Protein AF-A0A7S0V6P6-F1 (afdb_monomer_lite)

Radius of gyration: 23.39 Å; chains: 1; bounding box: 57×64×56 Å

Organism: NCBI:txid51329

pLDDT: mean 79.0, std 19.68, range [28.08, 98.25]

Foldseek 3Di:
DPPVVLLLVLLVLLLVLVVLLPPDADPVHRCPSLVVSLVSLVVSLVVLVVVLVVVCVVCVVPPDDPPLPVSLLSSLLSLLSSLLSCCVDPNVVSSLCSLPVCSLVSLVVSLVVLVVVVPDDDDDDDPPPDPPPLVSVLSNQLSLLSNLSSLLSVLVSCVVVVVLVSSLVSLVVNLVSVVVVVVVVVVPDDDDPQDDPPPDDDDDDDDDDDDDDDDDDDDDPDDPVVVSSVSSCVSQVACRGSLNSNLSSLQSQLVSCVSVVVNVSNLVSLSVSLSSLVVLQVPQPDPPPDRHRPDDLVVSLVSLQVSLVVCVVVVNNVSSVVSNVVSVVSVVVVVVVVVPPD

Sequence (342 aa):
MCMNDIYLSSIIALKKASDIAEDVVDESAPYDNLYAAADFLKKHVKELEKHTETASSVLSSLESYPKLDFRHFLVCLSKLRIGSILLETDLVVEGERSVTDGAVQDLQSIYDSHNAFLSPKSSDVSESQTIVPSLSHALHTSALAALLRSYNALASLECQRSLYDKALNWLVRADSLYSSQSVSDSSSHSSLPLVVVACSSSPSDASSQEISEPTTPASTTTEPTSSINEALKAAYNGEDSVEVQRTATLFYLAQVHGLLGDRDASAAYCAASLNRQLRNSVFGGGDGSAGGATFRLDDWIQNCLQLAGFFNGRGNYAAGQQCISAAAAVAALGQRKGKGVG

Structure (mmCIF, N/CA/C/O backbone):
data_AF-A0A7S0V6P6-F1
#
_entry.id   AF-A0A7S0V6P6-F1
#
loop_
_atom_site.group_PDB
_atom_site.id
_atom_site.type_symbol
_atom_site.label_atom_id
_atom_site.label_alt_id
_atom_site.label_comp_id
_atom_site.label_asym_id
_atom_site.label_entity_id
_atom_site.label_seq_id
_atom_site.pdbx_PDB_ins_code
_atom_site.Cartn_x
_atom_site.Cartn_y
_atom_site.Cartn_z
_atom_site.occupancy
_atom_site.B_iso_or_equiv
_atom_site.auth_seq_id
_atom_site.auth_comp_id
_atom_site.auth_asym_id
_atom_site.auth_atom_id
_atom_site.pdbx_PDB_model_num
ATOM 1 N N . MET A 1 1 ? -19.045 9.004 27.053 1.00 61.25 1 MET A N 1
ATOM 2 C CA . MET A 1 1 ? -18.426 9.538 25.825 1.00 61.25 1 MET A CA 1
ATOM 3 C C . MET A 1 1 ? -19.475 9.596 24.744 1.00 61.25 1 MET A C 1
ATOM 5 O O . MET A 1 1 ? -20.183 8.607 24.552 1.00 61.25 1 MET A O 1
ATOM 9 N N . CYS A 1 2 ? -19.603 10.745 24.088 1.00 79.88 2 CYS A N 1
ATOM 10 C CA . CYS A 1 2 ? -20.393 10.822 22.870 1.00 79.88 2 CYS A CA 1
ATOM 11 C C . CYS A 1 2 ? -19.656 10.085 21.734 1.00 79.88 2 CYS A C 1
ATOM 13 O O . CYS A 1 2 ? -18.471 9.768 21.847 1.00 79.88 2 CYS A O 1
ATOM 15 N N . MET A 1 3 ? -20.361 9.764 20.648 1.00 74.19 3 MET A N 1
ATOM 16 C CA . MET A 1 3 ? -19.787 9.033 19.508 1.00 74.19 3 MET A CA 1
ATOM 17 C C . MET A 1 3 ? -18.585 9.768 18.891 1.00 74.19 3 MET A C 1
ATOM 19 O O . MET A 1 3 ? -17.602 9.131 18.521 1.00 74.19 3 MET A O 1
ATOM 23 N N . ASN A 1 4 ? -18.638 11.103 18.876 1.00 76.75 4 ASN A N 1
ATOM 24 C CA . ASN A 1 4 ? -17.565 11.957 18.370 1.00 76.75 4 ASN A CA 1
ATOM 25 C C . ASN A 1 4 ? -16.295 11.879 19.234 1.00 76.75 4 ASN A C 1
ATOM 27 O O . ASN A 1 4 ? -15.197 11.903 18.685 1.00 76.75 4 ASN A O 1
ATOM 31 N N . ASP A 1 5 ? -16.419 11.712 20.556 1.00 82.81 5 ASP A N 1
ATOM 32 C CA . ASP A 1 5 ? -15.252 11.587 21.443 1.00 82.81 5 ASP A CA 1
ATOM 33 C C . ASP A 1 5 ? -14.492 10.284 21.170 1.00 82.81 5 ASP A C 1
ATOM 35 O O . ASP A 1 5 ? -13.266 10.279 21.082 1.00 82.81 5 ASP A O 1
ATOM 39 N N . ILE A 1 6 ? -15.222 9.168 21.020 1.00 82.75 6 ILE A N 1
ATOM 40 C CA . ILE A 1 6 ? -14.635 7.848 20.719 1.00 82.75 6 ILE A CA 1
ATOM 41 C C . ILE A 1 6 ? -13.901 7.906 19.381 1.00 82.75 6 ILE A C 1
ATOM 43 O O . ILE A 1 6 ? -12.818 7.337 19.221 1.00 82.75 6 ILE A O 1
ATOM 47 N N . TYR A 1 7 ? -14.489 8.622 18.426 1.00 78.75 7 TYR A N 1
ATOM 48 C CA . TYR A 1 7 ? -13.907 8.790 17.115 1.00 78.75 7 TYR A CA 1
ATOM 49 C C . TYR A 1 7 ? -12.592 9.553 17.145 1.00 78.75 7 TYR A C 1
ATOM 51 O O . TYR A 1 7 ? -11.563 9.043 16.704 1.00 78.75 7 TYR A O 1
ATOM 59 N N . LEU A 1 8 ? -12.630 10.763 17.702 1.00 81.94 8 LEU A N 1
ATOM 60 C CA . LEU A 1 8 ? -11.463 11.619 17.789 1.00 81.94 8 LEU A CA 1
ATOM 61 C C . LEU A 1 8 ? -10.353 10.926 18.586 1.00 81.94 8 LEU A C 1
ATOM 63 O O . LEU A 1 8 ? -9.204 10.921 18.155 1.00 81.94 8 LEU A O 1
ATOM 67 N N . SER A 1 9 ? -10.708 10.242 19.679 1.00 86.69 9 SER A N 1
ATOM 68 C CA . SER A 1 9 ? -9.772 9.423 20.453 1.00 86.69 9 SER A CA 1
ATOM 69 C C . SER A 1 9 ? -9.121 8.320 19.616 1.00 86.69 9 SER A C 1
ATOM 71 O O . SER A 1 9 ? -7.938 8.051 19.793 1.00 86.69 9 SER A O 1
ATOM 73 N N . SER A 1 10 ? -9.863 7.687 18.704 1.00 85.12 10 SER A N 1
ATOM 74 C CA . SER A 1 10 ? -9.330 6.616 17.852 1.00 85.12 10 SER A CA 1
ATOM 75 C C . SER A 1 10 ? -8.409 7.139 16.762 1.00 85.12 10 SER A C 1
ATOM 77 O O . SER A 1 10 ? -7.358 6.552 16.527 1.00 85.12 10 SER A O 1
ATOM 79 N N . ILE A 1 11 ? -8.751 8.270 16.145 1.00 82.00 11 ILE A N 1
ATOM 80 C CA . ILE A 1 11 ? -7.867 8.942 15.187 1.00 82.00 11 ILE A CA 1
ATOM 81 C C . ILE A 1 11 ? -6.564 9.357 15.867 1.00 82.00 11 ILE A C 1
ATOM 83 O O . ILE A 1 11 ? -5.483 9.093 15.345 1.00 82.00 11 ILE A O 1
ATOM 87 N N . ILE A 1 12 ? -6.660 9.976 17.046 1.00 87.00 12 ILE A N 1
ATOM 88 C CA . ILE A 1 12 ? -5.488 10.383 17.825 1.00 87.00 12 ILE A CA 1
ATOM 89 C C . ILE A 1 12 ? -4.644 9.160 18.191 1.00 87.00 12 ILE A C 1
ATOM 91 O O . ILE A 1 12 ? -3.423 9.226 18.097 1.00 87.00 12 ILE A O 1
ATOM 95 N N . ALA A 1 13 ? -5.270 8.040 18.566 1.00 87.56 13 ALA A N 1
ATOM 96 C CA . ALA A 1 13 ? -4.553 6.807 18.869 1.00 87.56 13 ALA A CA 1
ATOM 97 C C . ALA A 1 13 ? -3.827 6.238 17.638 1.00 87.56 13 ALA A C 1
ATOM 99 O O . ALA A 1 13 ? -2.652 5.895 17.734 1.00 87.56 13 ALA A O 1
ATOM 100 N N . LEU A 1 14 ? -4.486 6.183 16.477 1.00 85.31 14 LEU A N 1
ATOM 101 C CA . LEU A 1 14 ? -3.870 5.718 15.230 1.00 85.31 14 LEU A CA 1
ATOM 102 C C . LEU A 1 14 ? -2.689 6.599 14.817 1.00 85.31 14 LEU A C 1
ATOM 104 O O . LEU A 1 14 ? -1.618 6.075 14.515 1.00 85.31 14 LEU A O 1
ATOM 108 N N . LYS A 1 15 ? -2.863 7.924 14.869 1.00 87.31 15 LYS A N 1
ATOM 109 C CA . LYS A 1 15 ? -1.793 8.878 14.571 1.00 87.31 15 LYS A CA 1
ATOM 110 C C . LYS A 1 15 ? -0.623 8.716 15.536 1.00 87.31 15 LYS A C 1
ATOM 112 O O . LYS A 1 15 ? 0.498 8.518 15.095 1.00 87.31 15 LYS A O 1
ATOM 117 N N . LYS A 1 16 ? -0.898 8.692 16.842 1.00 89.94 16 LYS A N 1
ATOM 118 C CA . LYS A 1 16 ? 0.126 8.498 17.872 1.00 89.94 16 LYS A CA 1
ATOM 119 C C . LYS A 1 16 ? 0.885 7.183 17.692 1.00 89.94 16 LYS A C 1
ATOM 121 O O . LYS A 1 16 ? 2.080 7.143 17.940 1.00 89.94 16 LYS A O 1
ATOM 126 N N . ALA A 1 17 ? 0.212 6.109 17.286 1.00 87.75 17 ALA A N 1
ATOM 127 C CA . ALA A 1 17 ? 0.882 4.847 16.997 1.00 87.75 17 ALA A CA 1
ATOM 128 C C . ALA A 1 17 ? 1.808 4.947 15.775 1.00 87.75 17 ALA A C 1
ATOM 130 O O . ALA A 1 17 ? 2.877 4.349 15.805 1.00 87.75 17 ALA A O 1
ATOM 131 N N . SER A 1 18 ? 1.426 5.709 14.741 1.00 86.56 18 SER A N 1
ATOM 132 C CA . SER A 1 18 ? 2.319 6.029 13.615 1.00 86.56 18 SER A CA 1
ATOM 133 C C . SER A 1 18 ? 3.525 6.832 14.085 1.00 86.56 18 SER A C 1
ATOM 135 O O . SER A 1 18 ? 4.649 6.423 13.836 1.00 86.56 18 SER A O 1
ATOM 137 N N . ASP A 1 19 ? 3.290 7.894 14.862 1.00 88.44 19 ASP A N 1
ATOM 138 C CA . ASP A 1 19 ? 4.355 8.747 15.393 1.00 88.44 19 ASP A CA 1
ATOM 139 C C . ASP A 1 19 ? 5.349 7.935 16.251 1.00 88.44 19 ASP A C 1
ATOM 141 O O . ASP A 1 19 ? 6.550 8.161 16.184 1.00 88.44 19 ASP A O 1
ATOM 145 N N . ILE A 1 20 ? 4.863 6.964 17.041 1.00 90.31 20 ILE A N 1
ATOM 146 C CA . ILE A 1 20 ? 5.721 6.041 17.803 1.00 90.31 20 ILE A CA 1
ATOM 147 C C . ILE A 1 20 ? 6.500 5.119 16.856 1.00 90.31 20 ILE A C 1
ATOM 149 O O . ILE A 1 20 ? 7.689 4.923 17.064 1.00 90.31 20 ILE A O 1
ATOM 153 N N . ALA A 1 21 ? 5.852 4.543 15.841 1.00 87.06 21 ALA A N 1
ATOM 154 C CA . ALA A 1 21 ? 6.485 3.611 14.905 1.00 87.06 21 ALA A CA 1
ATOM 155 C C . ALA A 1 21 ? 7.564 4.271 14.023 1.00 87.06 21 ALA A C 1
ATOM 157 O O . ALA A 1 21 ? 8.512 3.603 13.620 1.00 87.06 21 ALA A O 1
ATOM 158 N N . GLU A 1 22 ? 7.425 5.565 13.739 1.00 87.25 22 GLU A N 1
ATOM 159 C CA . GLU A 1 22 ? 8.347 6.357 12.912 1.00 87.25 22 GLU A CA 1
ATOM 160 C C . GLU A 1 22 ? 9.479 7.020 13.719 1.00 87.25 22 GLU A C 1
ATOM 162 O O . GLU A 1 22 ? 10.374 7.628 13.127 1.00 87.25 22 GLU A O 1
ATOM 167 N N . ASP A 1 23 ? 9.457 6.923 15.054 1.00 91.19 23 ASP A N 1
ATOM 168 C CA . ASP A 1 23 ? 10.494 7.511 15.906 1.00 91.19 23 ASP A CA 1
ATOM 169 C C . ASP A 1 23 ? 11.875 6.895 15.621 1.00 91.19 23 ASP A C 1
ATOM 171 O O . ASP A 1 23 ? 11.989 5.759 15.147 1.00 91.19 23 ASP A O 1
ATOM 175 N N . VAL A 1 24 ? 12.932 7.665 15.899 1.00 83.19 24 VAL A N 1
ATOM 176 C CA . VAL A 1 24 ? 14.315 7.323 15.544 1.00 83.19 24 VAL A CA 1
ATOM 177 C C . VAL A 1 24 ? 14.681 5.956 16.112 1.00 83.19 24 VAL A C 1
ATOM 179 O O . VAL A 1 24 ? 14.718 5.753 17.325 1.00 83.19 24 VAL A O 1
ATOM 182 N N . VAL A 1 25 ? 14.983 5.027 15.207 1.00 83.06 25 VAL A N 1
ATOM 183 C CA . VAL A 1 25 ? 15.321 3.647 15.548 1.00 83.06 25 VAL A CA 1
ATOM 184 C C . VAL A 1 25 ? 16.660 3.616 16.279 1.00 83.06 25 VAL A C 1
ATOM 186 O O . VAL A 1 25 ? 17.691 4.010 15.731 1.00 83.06 25 VAL A O 1
ATOM 189 N N . ASP A 1 26 ? 16.647 3.118 17.514 1.00 87.94 26 ASP A N 1
ATOM 190 C CA . ASP A 1 26 ? 17.864 2.710 18.206 1.00 87.94 26 ASP A CA 1
ATOM 191 C C . ASP A 1 26 ? 18.407 1.451 17.519 1.00 87.94 26 ASP A C 1
ATOM 193 O O . ASP A 1 26 ? 17.759 0.403 17.509 1.00 87.94 26 ASP A O 1
ATOM 197 N N . GLU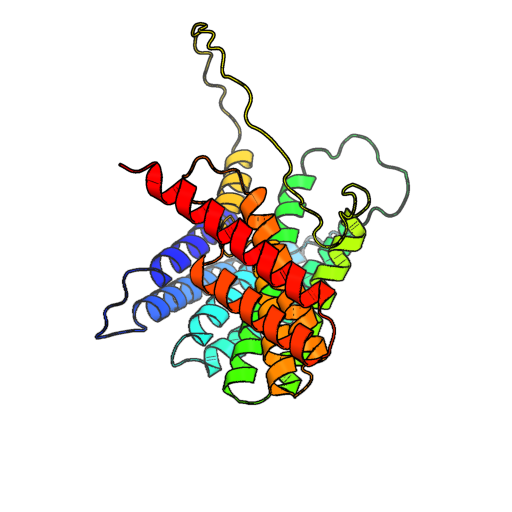 A 1 27 ? 19.606 1.538 16.936 1.00 91.25 27 GLU A N 1
ATOM 198 C CA . GLU A 1 27 ? 20.253 0.406 16.260 1.00 91.25 27 GLU A CA 1
ATOM 199 C C . GLU A 1 27 ? 20.438 -0.810 17.184 1.00 91.25 27 GLU A C 1
ATOM 201 O O . GLU A 1 27 ? 20.527 -1.942 16.705 1.00 91.25 27 GLU A O 1
ATOM 206 N N . SER A 1 28 ? 20.485 -0.600 18.505 1.00 90.88 28 SER A N 1
ATOM 207 C CA . SER A 1 28 ? 20.594 -1.679 19.488 1.00 90.88 28 SER A CA 1
ATOM 208 C C . SER A 1 28 ? 19.273 -2.411 19.751 1.00 90.88 28 SER A C 1
ATOM 210 O O . SER A 1 28 ? 19.299 -3.543 20.241 1.00 90.88 28 SER A O 1
ATOM 212 N N . ALA A 1 29 ? 18.139 -1.808 19.387 1.00 91.00 29 ALA A N 1
ATOM 213 C CA . ALA A 1 29 ? 16.802 -2.350 19.595 1.00 91.00 29 ALA A CA 1
ATOM 214 C C . ALA A 1 29 ? 15.867 -1.980 18.422 1.00 91.00 29 ALA A C 1
ATOM 216 O O . ALA A 1 29 ? 14.948 -1.172 18.572 1.00 91.00 29 ALA A O 1
ATOM 217 N N . PRO A 1 30 ? 16.071 -2.590 17.237 1.00 87.56 30 PRO A N 1
ATOM 218 C CA . PRO A 1 30 ? 15.487 -2.125 15.975 1.00 87.56 30 PRO A CA 1
ATOM 219 C C . PRO A 1 30 ? 13.953 -2.206 15.886 1.00 87.56 30 PRO A C 1
ATOM 221 O O . PRO A 1 30 ? 13.383 -1.719 14.914 1.00 87.56 30 PRO A O 1
ATOM 224 N N . TYR A 1 31 ? 13.287 -2.829 16.866 1.00 92.75 31 TYR A N 1
ATOM 225 C CA . TYR A 1 31 ? 11.838 -3.055 16.881 1.00 92.75 31 TYR A CA 1
ATOM 226 C C . TYR A 1 31 ? 11.125 -2.485 18.115 1.00 92.75 31 TYR A C 1
ATOM 228 O O . TYR A 1 31 ? 9.905 -2.618 18.217 1.00 92.75 31 TYR A O 1
ATOM 236 N N . ASP A 1 32 ? 11.837 -1.865 19.061 1.00 93.06 32 ASP A N 1
ATOM 237 C CA . ASP A 1 32 ? 11.239 -1.415 20.329 1.00 93.06 32 ASP A CA 1
ATOM 238 C C . ASP A 1 32 ? 10.109 -0.401 20.110 1.00 93.06 32 ASP A C 1
ATOM 240 O O . ASP A 1 32 ? 9.059 -0.465 20.757 1.00 93.06 32 ASP A O 1
ATOM 244 N N . ASN A 1 33 ? 10.296 0.499 19.147 1.00 91.44 33 ASN A N 1
ATOM 245 C CA . ASN A 1 33 ? 9.297 1.476 18.735 1.00 91.44 33 ASN A CA 1
ATOM 246 C C . ASN A 1 33 ? 8.056 0.801 18.111 1.00 91.44 33 ASN A C 1
ATOM 248 O O . ASN A 1 33 ? 6.924 1.114 18.486 1.00 91.44 33 ASN A O 1
ATOM 252 N N . LEU A 1 34 ? 8.242 -0.201 17.246 1.00 90.50 34 LEU A N 1
ATOM 253 C CA . LEU A 1 34 ? 7.153 -0.972 16.640 1.00 90.50 34 LEU A CA 1
ATOM 254 C C . LEU A 1 34 ? 6.370 -1.774 17.690 1.00 90.50 34 LEU A C 1
ATOM 256 O O . LEU A 1 34 ? 5.136 -1.775 17.667 1.00 90.50 34 LEU A O 1
ATOM 260 N N . TYR A 1 35 ? 7.049 -2.396 18.660 1.00 93.06 35 TYR A N 1
ATOM 261 C CA . TYR A 1 35 ? 6.380 -3.077 19.773 1.00 93.06 35 TYR A CA 1
ATOM 262 C C . TYR A 1 35 ? 5.604 -2.102 20.653 1.00 93.06 35 TYR A C 1
ATOM 264 O O . TYR A 1 35 ? 4.447 -2.369 20.984 1.00 93.06 35 TYR A O 1
ATOM 272 N N . ALA A 1 36 ? 6.186 -0.946 20.979 1.00 93.00 36 ALA A N 1
ATOM 273 C CA . ALA A 1 36 ? 5.505 0.089 21.746 1.00 93.00 36 ALA A CA 1
ATOM 274 C C . ALA A 1 36 ? 4.243 0.598 21.025 1.00 93.00 36 ALA A C 1
ATOM 276 O O . ALA A 1 36 ? 3.192 0.751 21.657 1.00 93.00 36 ALA A O 1
ATOM 277 N N . ALA A 1 37 ? 4.316 0.804 19.706 1.00 89.88 37 ALA A N 1
ATOM 278 C CA . ALA A 1 37 ? 3.177 1.191 18.878 1.00 89.88 37 ALA A CA 1
ATOM 279 C C . ALA A 1 37 ? 2.089 0.101 18.855 1.00 89.88 37 ALA A C 1
ATOM 281 O O . ALA A 1 37 ? 0.907 0.393 19.074 1.00 89.88 37 ALA A O 1
ATOM 282 N N . ALA A 1 38 ? 2.474 -1.163 18.654 1.00 90.38 38 ALA A N 1
ATOM 283 C CA . ALA A 1 38 ? 1.550 -2.294 18.642 1.00 90.38 38 ALA A CA 1
ATOM 284 C C . ALA A 1 38 ? 0.863 -2.493 20.004 1.00 90.38 38 ALA A C 1
ATOM 286 O O . ALA A 1 38 ? -0.358 -2.650 20.060 1.00 90.38 38 ALA A O 1
ATOM 287 N N . ASP A 1 39 ? 1.604 -2.429 21.111 1.00 93.31 39 ASP A N 1
ATOM 288 C CA . ASP A 1 39 ? 1.061 -2.551 22.467 1.00 93.31 39 ASP A CA 1
ATOM 289 C C . ASP A 1 39 ? 0.127 -1.396 22.828 1.00 93.31 39 ASP A C 1
ATOM 291 O O . ASP A 1 39 ? -0.905 -1.600 23.480 1.00 93.31 39 ASP A O 1
ATOM 295 N N . PHE A 1 40 ? 0.464 -0.180 22.392 1.00 93.88 40 PHE A N 1
ATOM 296 C CA . PHE A 1 40 ? -0.403 0.981 22.539 1.00 93.88 40 PHE A CA 1
ATOM 297 C C . PHE A 1 40 ? -1.742 0.762 21.818 1.00 93.88 40 PHE A C 1
ATOM 299 O O . PHE A 1 40 ? -2.803 0.911 22.432 1.00 93.88 40 PHE A O 1
ATOM 306 N N . LEU A 1 41 ? -1.713 0.315 20.559 1.00 87.94 41 LEU A N 1
ATOM 307 C CA . LEU A 1 41 ? -2.930 0.020 19.801 1.00 87.94 41 LEU A CA 1
ATOM 308 C C . LEU A 1 41 ? -3.711 -1.170 20.372 1.00 87.94 41 LEU A C 1
ATOM 310 O O . LEU A 1 41 ? -4.935 -1.108 20.433 1.00 87.94 41 LEU A O 1
ATOM 314 N N . LYS A 1 42 ? -3.047 -2.230 20.850 1.00 91.50 42 LYS A N 1
ATOM 315 C CA . LYS A 1 42 ? -3.709 -3.376 21.505 1.00 91.50 42 LYS A CA 1
ATOM 316 C C . LYS A 1 42 ? -4.508 -2.940 22.735 1.00 91.50 42 LYS A C 1
ATOM 318 O O . LYS A 1 42 ? -5.611 -3.440 22.958 1.00 91.50 42 LYS A O 1
ATOM 323 N N . LYS A 1 43 ? -3.977 -2.008 23.537 1.00 94.19 43 LYS A N 1
ATOM 324 C CA . LYS A 1 43 ? -4.706 -1.419 24.676 1.00 94.19 43 LYS A CA 1
ATOM 325 C C . LYS A 1 43 ? -5.927 -0.633 24.195 1.00 94.19 43 LYS A C 1
ATOM 327 O O . LYS A 1 43 ? -7.023 -0.874 24.694 1.00 94.19 43 LYS A O 1
ATOM 332 N N . HIS A 1 44 ? -5.751 0.216 23.182 1.00 90.56 44 HIS A N 1
ATOM 333 C CA . HIS A 1 44 ? -6.838 1.000 22.584 1.00 90.56 44 HIS A CA 1
ATOM 334 C C . HIS A 1 44 ? -7.954 0.119 21.996 1.00 90.56 44 HIS A C 1
ATOM 336 O O . HIS A 1 44 ? -9.133 0.357 22.245 1.00 90.56 44 HIS A O 1
ATOM 342 N N . VAL A 1 45 ? -7.607 -0.957 21.281 1.00 90.00 45 VAL A N 1
ATOM 343 C CA . VAL A 1 45 ? -8.578 -1.919 20.727 1.00 90.00 45 VAL A CA 1
ATOM 344 C C . VAL A 1 45 ? -9.411 -2.567 21.829 1.00 90.00 45 VAL A C 1
ATOM 346 O O . VAL A 1 45 ? -10.630 -2.620 21.695 1.00 90.00 45 VAL A O 1
ATOM 349 N N . LYS A 1 46 ? -8.797 -2.991 22.942 1.00 92.69 46 LYS A N 1
ATOM 350 C CA . LYS A 1 46 ? -9.537 -3.564 24.082 1.00 92.69 46 LYS A CA 1
ATOM 351 C C . LYS A 1 46 ? -10.542 -2.574 24.676 1.00 92.69 46 LYS A C 1
ATOM 353 O O . LYS A 1 46 ? -11.642 -2.966 25.067 1.00 92.69 46 LYS A O 1
ATOM 358 N N . GLU A 1 47 ? -10.183 -1.293 24.746 1.00 91.44 47 GLU A N 1
ATOM 359 C CA . GLU A 1 47 ? -11.101 -0.240 25.190 1.00 91.44 47 GLU A CA 1
ATOM 360 C C . GLU A 1 47 ? -12.259 -0.052 24.196 1.00 91.44 47 GLU A C 1
ATOM 362 O O . GLU A 1 47 ? -13.423 -0.016 24.607 1.00 91.44 47 GLU A O 1
ATOM 367 N N . LEU A 1 48 ? -11.971 -0.013 22.891 1.00 86.56 48 LEU A N 1
ATOM 368 C CA . LEU A 1 48 ? -12.991 0.081 21.842 1.00 86.56 48 LEU A CA 1
ATOM 369 C C . LEU A 1 48 ? -13.938 -1.122 21.817 1.00 86.56 48 LEU A C 1
ATOM 371 O O . LEU A 1 48 ? -15.148 -0.935 21.686 1.00 86.56 48 LEU A O 1
ATOM 375 N N . GLU A 1 49 ? -13.427 -2.342 21.967 1.00 89.25 49 GLU A N 1
ATOM 376 C CA . GLU A 1 49 ? -14.234 -3.567 22.025 1.00 89.25 49 GLU A CA 1
ATOM 377 C C . GLU A 1 49 ? -15.193 -3.524 23.218 1.00 89.25 49 GLU A C 1
ATOM 379 O O . GLU A 1 49 ? -16.401 -3.677 23.036 1.00 89.25 49 GLU A O 1
ATOM 384 N N . LYS A 1 50 ? -14.709 -3.144 24.408 1.00 89.50 50 LYS A N 1
ATOM 385 C CA . LYS A 1 50 ? -15.557 -2.940 25.595 1.00 89.50 50 LYS A CA 1
ATOM 386 C C . LYS A 1 50 ? -16.664 -1.908 25.346 1.00 89.50 50 LYS A C 1
ATOM 388 O O . LYS A 1 50 ? -17.816 -2.096 25.755 1.00 89.50 50 LYS A O 1
ATOM 393 N N . HIS A 1 51 ? -16.343 -0.804 24.669 1.00 83.56 51 HIS A N 1
ATOM 394 C CA . HIS A 1 51 ? -17.340 0.197 24.284 1.00 83.56 51 HIS A CA 1
ATOM 395 C C . HIS A 1 51 ? -18.339 -0.331 23.245 1.00 83.56 51 HIS A C 1
ATOM 397 O O . HIS A 1 51 ? -19.511 0.058 23.276 1.00 83.56 51 HIS A O 1
ATOM 403 N N . THR A 1 52 ? -17.899 -1.197 22.336 1.00 83.81 52 THR A N 1
ATOM 404 C CA . THR A 1 52 ? -18.720 -1.806 21.281 1.00 83.81 52 THR A CA 1
ATOM 405 C C . THR A 1 52 ? -19.697 -2.825 21.861 1.00 83.81 52 THR A C 1
ATOM 407 O O . THR A 1 52 ? -20.889 -2.758 21.565 1.00 83.81 52 THR A O 1
ATOM 410 N N . GLU A 1 53 ? -19.247 -3.683 22.776 1.00 85.25 53 GLU A N 1
ATOM 411 C CA . GLU A 1 53 ? -20.092 -4.634 23.512 1.00 85.25 53 GLU A CA 1
ATOM 412 C C . GLU A 1 53 ? -21.166 -3.910 24.332 1.00 85.25 53 GLU A C 1
ATOM 414 O O . GLU A 1 53 ? -22.358 -4.226 24.252 1.00 85.25 53 GLU A O 1
ATOM 419 N N . THR A 1 54 ? -20.758 -2.862 25.058 1.00 84.25 54 THR A N 1
ATOM 420 C CA . THR A 1 54 ? -21.683 -2.046 25.856 1.00 84.25 54 THR A CA 1
ATOM 421 C C . THR A 1 54 ? -22.751 -1.403 24.966 1.00 84.25 54 THR A C 1
ATOM 423 O O . THR A 1 54 ? -23.929 -1.441 25.307 1.00 84.25 54 THR A O 1
ATOM 426 N N . ALA A 1 55 ? -22.389 -0.856 23.799 1.00 78.25 55 ALA A N 1
ATOM 427 C CA . ALA A 1 55 ? -23.384 -0.291 22.884 1.00 78.25 55 ALA A CA 1
ATOM 428 C C . ALA A 1 55 ? -24.246 -1.342 22.195 1.00 78.25 55 ALA A C 1
ATOM 430 O O . ALA A 1 55 ? -25.437 -1.098 22.030 1.00 78.25 55 ALA A O 1
ATOM 431 N N . SER A 1 56 ? -23.686 -2.490 21.822 1.00 80.12 56 SER A N 1
ATOM 432 C CA . SER A 1 56 ? -24.437 -3.569 21.177 1.00 80.12 56 SER A CA 1
ATOM 433 C C . SER A 1 56 ? -25.566 -4.066 22.078 1.00 80.12 56 SER A C 1
ATOM 435 O O . SER A 1 56 ? -26.688 -4.237 21.607 1.00 80.12 56 SER A O 1
ATOM 437 N N . SER A 1 57 ? -25.315 -4.184 23.389 1.00 80.31 57 SER A N 1
ATOM 438 C CA . SER A 1 57 ? -26.352 -4.547 24.368 1.00 80.31 57 SER A CA 1
ATOM 439 C C . SER A 1 57 ? -27.486 -3.518 24.494 1.00 80.31 57 SER A C 1
ATOM 441 O O . SER A 1 57 ? -28.618 -3.884 24.792 1.00 80.31 57 SER A O 1
ATOM 443 N N . VAL A 1 58 ? -27.206 -2.236 24.234 1.00 72.75 58 VAL A N 1
ATOM 444 C CA . VAL A 1 58 ? -28.208 -1.159 24.257 1.00 72.75 58 VAL A CA 1
ATOM 445 C C . VAL A 1 58 ? -28.941 -1.072 22.918 1.00 72.75 58 VAL A C 1
ATOM 447 O O . VAL A 1 58 ? -30.152 -0.878 22.879 1.00 72.75 58 VAL A O 1
ATOM 450 N N . LEU A 1 59 ? -28.224 -1.220 21.804 1.00 66.69 59 LEU A N 1
ATOM 451 C CA . LEU A 1 59 ? -28.746 -1.026 20.452 1.00 66.69 59 LEU A CA 1
ATOM 452 C C . LEU A 1 59 ? -29.542 -2.218 19.925 1.00 66.69 59 LEU A C 1
ATOM 454 O O . LEU A 1 59 ? -30.366 -1.994 19.039 1.00 66.69 59 LEU A O 1
ATOM 458 N N . SER A 1 60 ? -29.344 -3.425 20.463 1.00 69.25 60 SER A N 1
ATOM 459 C CA . SER A 1 60 ? -30.174 -4.604 20.172 1.00 69.25 60 SER A CA 1
ATOM 460 C C . SER A 1 60 ? -31.650 -4.400 20.538 1.00 69.25 60 SER A C 1
ATOM 462 O O . SER A 1 60 ? -32.508 -5.093 20.009 1.00 69.25 60 SER A O 1
ATOM 464 N N . SER A 1 61 ? -31.959 -3.403 21.375 1.00 68.44 61 SER A N 1
ATOM 465 C CA . SER A 1 61 ? -33.333 -2.985 21.688 1.00 68.44 61 SER A CA 1
ATOM 466 C C . SER A 1 61 ? -33.978 -2.054 20.643 1.00 68.44 61 SER A C 1
ATOM 468 O O . SER A 1 61 ? -35.163 -1.749 20.740 1.00 68.44 61 SER A O 1
ATOM 470 N N . LEU A 1 62 ? -33.220 -1.583 19.645 1.00 60.41 62 LEU A N 1
ATOM 471 C CA . LEU A 1 62 ? -33.650 -0.601 18.640 1.00 60.41 62 LEU A CA 1
ATOM 472 C C . LEU A 1 62 ? -33.520 -1.210 17.229 1.00 60.41 62 LEU A C 1
ATOM 474 O O . LEU A 1 62 ? -32.466 -1.092 16.599 1.00 60.41 62 LEU A O 1
ATOM 478 N N . GLU A 1 63 ? -34.593 -1.851 16.752 1.00 53.84 63 GLU A N 1
ATOM 479 C CA . GLU A 1 63 ? -34.611 -2.825 15.639 1.00 53.84 63 GLU A CA 1
ATOM 480 C C . GLU A 1 63 ? -34.475 -2.292 14.193 1.00 53.84 63 GLU A C 1
ATOM 482 O O . GLU A 1 63 ? -34.357 -3.104 13.283 1.00 53.84 63 GLU A O 1
ATOM 487 N N . SER A 1 64 ? -34.477 -0.986 13.895 1.00 51.97 64 SER A N 1
ATOM 488 C CA . SER A 1 64 ? -34.857 -0.558 12.525 1.00 51.97 64 SER A CA 1
ATOM 489 C C . SER A 1 64 ? -33.800 0.091 11.619 1.00 51.97 64 SER A C 1
ATOM 491 O O . SER A 1 64 ? -34.192 0.715 10.634 1.00 51.97 64 SER A O 1
ATOM 493 N N . TYR A 1 65 ? -32.494 0.001 11.884 1.00 46.41 65 TYR A N 1
ATOM 494 C CA . TYR A 1 65 ? -31.501 0.570 10.955 1.00 46.41 65 TYR A CA 1
ATOM 495 C C . TYR A 1 65 ? -30.330 -0.381 10.711 1.00 46.41 65 TYR A C 1
ATOM 497 O O . TYR A 1 65 ? -29.830 -0.948 11.687 1.00 46.41 65 TYR A O 1
ATOM 505 N N . PRO A 1 66 ? -29.838 -0.509 9.458 1.00 55.25 66 PRO A N 1
ATOM 506 C CA . PRO A 1 66 ? -28.513 -1.047 9.186 1.00 55.25 66 PRO A CA 1
ATOM 507 C C . PRO A 1 66 ? -27.503 -0.068 9.788 1.00 55.25 66 PRO A C 1
ATOM 509 O O . PRO A 1 66 ? -27.009 0.854 9.142 1.00 55.25 66 PRO A O 1
ATOM 512 N N . LYS A 1 67 ? -27.289 -0.199 11.097 1.00 61.34 67 LYS A N 1
ATOM 513 C CA . LYS A 1 67 ? -26.300 0.555 11.846 1.00 61.34 67 LYS A CA 1
ATOM 514 C C . LYS A 1 67 ? -24.971 0.010 11.370 1.00 61.34 67 LYS A C 1
ATOM 516 O O . LYS A 1 67 ? -24.527 -1.028 11.848 1.00 61.34 67 LYS A O 1
ATOM 521 N N . LEU A 1 68 ? -24.379 0.684 10.389 1.00 61.09 68 LEU A N 1
ATOM 522 C CA . LEU A 1 68 ? -22.956 0.559 10.139 1.00 61.09 68 LEU A CA 1
ATOM 523 C C . LEU A 1 68 ? -22.305 0.824 11.499 1.00 61.09 68 LEU A C 1
ATOM 525 O O . LEU A 1 68 ? -22.356 1.954 11.996 1.00 61.09 68 LEU A O 1
ATOM 529 N N . ASP A 1 69 ? -21.847 -0.232 12.174 1.00 75.75 69 ASP A N 1
ATOM 530 C CA . ASP A 1 69 ? -21.287 -0.072 13.503 1.00 75.75 69 ASP A CA 1
ATOM 531 C C . ASP A 1 69 ? -19.918 0.555 13.319 1.00 75.75 69 ASP A C 1
ATOM 533 O O . ASP A 1 69 ? -18.896 -0.087 13.105 1.00 75.75 69 ASP A O 1
ATOM 537 N N . PHE A 1 70 ? -19.930 1.874 13.342 1.00 78.81 70 PHE A N 1
ATOM 538 C CA . PHE A 1 70 ? -18.757 2.700 13.228 1.00 78.81 70 PHE A CA 1
ATOM 539 C C . PHE A 1 70 ? -17.657 2.298 14.215 1.00 78.81 70 PHE A C 1
ATOM 541 O O . PHE A 1 70 ? -16.471 2.428 13.927 1.00 78.81 70 PHE A O 1
ATOM 548 N N . ARG A 1 71 ? -18.040 1.780 15.386 1.00 83.06 71 ARG A N 1
ATOM 549 C CA . ARG A 1 71 ? -17.081 1.281 16.371 1.00 83.06 71 ARG A CA 1
ATOM 550 C C . ARG A 1 71 ? -16.443 -0.003 15.873 1.00 83.06 71 ARG A C 1
ATOM 552 O O . ARG A 1 71 ? -15.226 -0.126 15.940 1.00 83.06 71 ARG A O 1
ATOM 559 N N . HIS A 1 72 ? -17.237 -0.899 15.297 1.00 85.56 72 HIS A N 1
ATOM 560 C CA . HIS A 1 72 ? -16.735 -2.093 14.629 1.00 85.56 72 HIS A CA 1
ATOM 561 C C . HIS A 1 72 ? -15.775 -1.743 13.478 1.00 85.56 72 HIS A C 1
ATOM 563 O O . HIS A 1 72 ? -14.701 -2.333 13.394 1.00 85.56 72 HIS A O 1
ATOM 569 N N . PHE A 1 73 ? -16.074 -0.711 12.678 1.00 86.75 73 PHE A N 1
ATOM 570 C CA . PHE A 1 73 ? -15.138 -0.173 11.679 1.00 86.75 73 PHE A CA 1
ATOM 571 C C . PHE A 1 73 ? -13.803 0.264 12.304 1.00 86.75 73 PHE A C 1
ATOM 573 O O . PHE A 1 73 ? -12.745 -0.173 11.854 1.00 86.75 73 PHE A O 1
ATOM 580 N N . LEU A 1 74 ? -13.834 1.074 13.370 1.00 84.94 74 LEU A N 1
ATOM 581 C CA . LEU A 1 74 ? -12.623 1.540 14.059 1.00 84.94 74 LEU A CA 1
ATOM 582 C C . LEU A 1 74 ? -11.826 0.395 14.697 1.00 84.94 74 LEU A C 1
ATOM 584 O O . LEU A 1 74 ? -10.594 0.433 14.695 1.00 84.94 74 LEU A O 1
ATOM 588 N N . VAL A 1 75 ? -12.505 -0.630 15.219 1.00 86.81 75 VAL A N 1
ATOM 589 C CA . VAL A 1 75 ? -11.870 -1.846 15.745 1.00 86.81 75 VAL A CA 1
ATOM 590 C C . VAL A 1 75 ? -11.158 -2.597 14.623 1.00 86.81 75 VAL A C 1
ATOM 592 O O . VAL A 1 75 ? -9.979 -2.914 14.773 1.00 86.81 75 VAL A O 1
ATOM 595 N N . CYS A 1 76 ? -11.828 -2.834 13.491 1.00 88.69 76 CYS A N 1
ATOM 596 C CA . CYS A 1 76 ? -11.232 -3.513 12.337 1.00 88.69 76 CYS A CA 1
ATOM 597 C C . CYS A 1 76 ? -10.014 -2.747 11.821 1.00 88.69 76 CYS A C 1
ATOM 599 O O . CYS A 1 76 ? -8.931 -3.310 11.695 1.00 88.69 76 CYS A O 1
ATOM 601 N N . LEU A 1 77 ? -10.161 -1.440 11.618 1.00 86.56 77 LEU A N 1
ATOM 602 C CA . LEU A 1 77 ? -9.088 -0.560 11.170 1.00 86.56 77 LEU A CA 1
ATOM 603 C C . LEU A 1 77 ? -7.875 -0.594 12.115 1.00 86.56 77 LEU A C 1
ATOM 605 O O . LEU A 1 77 ? -6.735 -0.711 11.667 1.00 86.56 77 LEU A O 1
ATOM 609 N N . SER A 1 78 ? -8.115 -0.556 13.428 1.00 85.75 78 SER A N 1
ATOM 610 C CA . SER A 1 78 ? -7.050 -0.628 14.435 1.00 85.75 78 SER A CA 1
ATOM 611 C C . SER A 1 78 ? -6.357 -1.996 14.442 1.00 85.75 78 SER A C 1
ATOM 613 O O . SER A 1 78 ? -5.132 -2.054 14.523 1.00 85.75 78 SER A O 1
ATOM 615 N N . LYS A 1 79 ? -7.109 -3.098 14.292 1.00 88.94 79 LYS A N 1
ATOM 616 C CA . LYS A 1 79 ? -6.559 -4.462 14.161 1.00 88.94 79 LYS A CA 1
ATOM 617 C C . LYS A 1 79 ? -5.703 -4.626 12.907 1.00 88.94 79 LYS A C 1
ATOM 619 O O . LYS A 1 79 ? -4.639 -5.238 12.978 1.00 88.94 79 LYS A O 1
ATOM 624 N N . LEU A 1 80 ? -6.117 -4.037 11.786 1.00 89.06 80 LEU A N 1
ATOM 625 C CA . LEU A 1 80 ? -5.319 -4.029 10.559 1.00 89.06 80 LEU A CA 1
ATOM 626 C C . LEU A 1 80 ? -4.033 -3.217 10.720 1.00 89.06 80 LEU A C 1
ATOM 628 O O . LEU A 1 80 ? -2.987 -3.642 10.226 1.00 89.06 80 LEU A O 1
ATOM 632 N N . ARG A 1 81 ? -4.072 -2.084 11.438 1.00 87.06 81 ARG A N 1
ATOM 633 C CA . ARG A 1 81 ? -2.863 -1.294 11.727 1.00 87.06 81 ARG A CA 1
ATOM 634 C C . ARG A 1 81 ? -1.902 -2.047 12.649 1.00 87.06 81 ARG A C 1
ATOM 636 O O . ARG A 1 81 ? -0.720 -2.092 12.333 1.00 87.06 81 ARG A O 1
ATOM 643 N N . ILE A 1 82 ? -2.399 -2.692 13.712 1.00 87.88 82 ILE A N 1
ATOM 644 C CA . ILE A 1 82 ? -1.595 -3.582 14.574 1.00 87.88 82 ILE A CA 1
ATOM 645 C C . ILE A 1 82 ? -0.945 -4.678 13.734 1.00 87.88 82 ILE A C 1
ATOM 647 O O . ILE A 1 82 ? 0.264 -4.866 13.804 1.00 87.88 82 ILE A O 1
ATOM 651 N N . GLY A 1 83 ? -1.742 -5.375 12.922 1.00 88.06 83 GLY A N 1
ATOM 652 C CA . GLY A 1 83 ? -1.248 -6.454 12.078 1.00 88.06 83 GLY A CA 1
ATOM 653 C C . GLY A 1 83 ? -0.159 -5.982 11.120 1.00 88.06 83 GLY A C 1
ATOM 654 O O . GLY A 1 83 ? 0.891 -6.605 11.047 1.00 88.06 83 GLY A O 1
ATOM 655 N N . SER A 1 84 ? -0.366 -4.835 10.467 1.00 88.06 84 SER A N 1
ATOM 656 C CA . SER A 1 84 ? 0.620 -4.239 9.556 1.00 88.06 84 SER A CA 1
ATOM 657 C C . SER A 1 84 ? 1.938 -3.901 10.261 1.00 88.06 84 SER A C 1
ATOM 659 O O . SER A 1 84 ? 2.987 -4.232 9.731 1.00 88.06 84 SER A O 1
ATOM 661 N N . ILE A 1 85 ? 1.890 -3.317 11.466 1.00 87.25 85 ILE A N 1
ATOM 662 C CA . ILE A 1 85 ? 3.092 -3.021 12.267 1.00 87.25 85 ILE A CA 1
ATOM 663 C C . ILE A 1 85 ? 3.827 -4.318 12.631 1.00 87.25 85 ILE A C 1
ATOM 665 O O . ILE A 1 85 ? 5.033 -4.427 12.448 1.00 87.25 85 ILE A O 1
ATOM 669 N N . LEU A 1 86 ? 3.105 -5.332 13.114 1.00 90.00 86 LEU A N 1
ATOM 670 C CA . LEU A 1 86 ? 3.711 -6.598 13.539 1.00 90.00 86 LEU A CA 1
ATOM 671 C C . LEU A 1 86 ? 4.322 -7.396 12.375 1.00 90.00 86 LEU A C 1
ATOM 673 O O . LEU A 1 86 ? 5.275 -8.142 12.595 1.00 90.00 86 LEU A O 1
ATOM 677 N N . LEU A 1 87 ? 3.824 -7.222 11.146 1.00 91.31 87 LEU A N 1
ATOM 678 C CA . LEU A 1 87 ? 4.412 -7.816 9.938 1.00 91.31 87 LEU A CA 1
ATOM 679 C C . LEU A 1 87 ? 5.824 -7.291 9.623 1.00 91.31 87 LEU A C 1
ATOM 681 O O . LEU A 1 87 ? 6.553 -7.957 8.892 1.00 91.31 87 LEU A O 1
ATOM 685 N N . GLU A 1 88 ? 6.217 -6.142 10.176 1.00 88.50 88 GLU A N 1
ATOM 686 C CA . GLU A 1 88 ? 7.555 -5.550 10.015 1.00 88.50 88 GLU A CA 1
ATOM 687 C C . GLU A 1 88 ? 8.535 -5.963 11.134 1.00 88.50 88 GLU A C 1
ATOM 689 O O . GLU A 1 88 ? 9.707 -5.589 11.109 1.00 88.50 88 GLU A O 1
ATOM 694 N N . THR A 1 89 ? 8.071 -6.759 12.104 1.00 90.38 89 THR A N 1
ATOM 695 C CA . THR A 1 89 ? 8.840 -7.207 13.283 1.00 90.38 89 THR A CA 1
ATOM 696 C C . THR A 1 89 ? 9.161 -8.703 13.227 1.00 90.38 89 THR A C 1
ATOM 698 O O . THR A 1 89 ? 8.834 -9.383 12.255 1.00 90.38 89 THR A O 1
ATOM 701 N N . ASP A 1 90 ? 9.754 -9.264 14.287 1.00 89.00 90 ASP A N 1
ATOM 702 C CA . ASP A 1 90 ? 9.907 -10.721 14.422 1.00 89.00 90 ASP A CA 1
ATOM 703 C C . ASP A 1 90 ? 8.580 -11.452 14.752 1.00 89.00 90 ASP A C 1
ATOM 705 O O . ASP A 1 90 ? 8.485 -12.675 14.610 1.00 89.00 90 ASP A O 1
ATOM 709 N N . LEU A 1 91 ? 7.514 -10.711 15.087 1.00 92.81 91 LEU A N 1
ATOM 710 C CA . LEU A 1 91 ? 6.173 -11.223 15.396 1.00 92.81 91 LEU A CA 1
ATOM 711 C C . LEU A 1 91 ? 5.291 -11.398 14.147 1.00 92.81 91 LEU A C 1
ATOM 713 O O . LEU A 1 91 ? 4.064 -11.284 14.213 1.00 92.81 91 LEU A O 1
ATOM 717 N N . VAL A 1 92 ? 5.897 -11.736 13.007 1.00 92.56 92 VAL A N 1
ATOM 718 C CA . VAL A 1 92 ? 5.232 -11.852 11.696 1.00 92.56 92 VAL A CA 1
ATOM 719 C C . VAL A 1 92 ? 3.980 -12.735 11.733 1.00 92.56 92 VAL A C 1
ATOM 721 O O . VAL A 1 92 ? 2.976 -12.418 11.102 1.00 92.56 92 VAL A O 1
ATOM 724 N N . VAL A 1 93 ? 4.005 -13.837 12.490 1.00 92.69 93 VAL A N 1
ATOM 725 C CA . VAL A 1 93 ? 2.860 -14.761 12.609 1.00 92.69 93 VAL A CA 1
ATOM 726 C C . VAL A 1 93 ? 1.680 -14.109 13.335 1.00 92.69 93 VAL A C 1
ATOM 728 O O . VAL A 1 93 ? 0.531 -14.321 12.953 1.00 92.69 93 VAL A O 1
ATOM 731 N N . GLU A 1 94 ? 1.940 -13.308 14.372 1.00 91.62 94 GLU A N 1
ATOM 732 C CA . GLU A 1 94 ? 0.889 -12.554 15.063 1.00 91.62 94 GLU A CA 1
ATOM 733 C C . GLU A 1 94 ? 0.352 -11.432 14.168 1.00 91.62 94 GLU A C 1
ATOM 735 O O . GLU A 1 94 ? -0.859 -11.216 14.121 1.00 91.62 94 GLU A O 1
ATOM 740 N N . GLY A 1 95 ? 1.236 -10.775 13.409 1.00 91.31 95 GLY A N 1
ATOM 741 C CA . GLY A 1 95 ? 0.859 -9.772 12.418 1.00 91.31 95 GLY A CA 1
ATOM 742 C C . GLY A 1 95 ? -0.059 -10.331 11.337 1.00 91.31 95 GLY A C 1
ATOM 743 O O . GLY A 1 95 ? -1.158 -9.815 11.139 1.00 91.31 95 GLY A O 1
ATOM 744 N N . GLU A 1 96 ? 0.339 -11.438 10.705 1.00 92.88 96 GLU A N 1
ATOM 745 C CA . GLU A 1 96 ? -0.464 -12.155 9.709 1.00 92.88 96 GLU A CA 1
ATOM 746 C C . GLU A 1 96 ? -1.832 -12.516 10.281 1.00 92.88 96 GLU A C 1
ATOM 748 O O . GLU A 1 96 ? -2.853 -12.145 9.706 1.00 92.88 96 GLU A O 1
ATOM 753 N N . ARG A 1 97 ? -1.852 -13.137 11.466 1.00 92.75 97 ARG A N 1
ATOM 754 C CA . ARG A 1 97 ? -3.081 -13.511 12.163 1.00 92.75 97 ARG A CA 1
ATOM 755 C C . ARG A 1 97 ? -3.987 -12.309 12.423 1.00 92.75 97 ARG A C 1
ATOM 757 O O . ARG A 1 97 ? -5.180 -12.380 12.161 1.00 92.75 97 ARG A O 1
ATOM 764 N N . SER A 1 98 ? -3.436 -11.192 12.892 1.00 89.31 98 SER A N 1
ATOM 765 C CA . SER A 1 98 ? -4.201 -9.967 13.156 1.00 89.31 98 SER A CA 1
ATOM 766 C C . SER A 1 98 ? -4.828 -9.377 11.888 1.00 89.31 98 SER A C 1
ATOM 768 O O . SER A 1 98 ? -5.888 -8.756 11.966 1.00 89.31 98 SER A O 1
ATOM 770 N N . VAL A 1 99 ? -4.197 -9.562 10.723 1.00 89.56 99 VAL A N 1
ATOM 771 C CA . VAL A 1 99 ? -4.759 -9.142 9.432 1.00 89.56 99 VAL A CA 1
ATOM 772 C C . VAL A 1 99 ? -5.794 -10.155 8.922 1.00 89.56 99 VAL A C 1
ATOM 774 O O . VAL A 1 99 ? -6.859 -9.757 8.450 1.00 89.56 99 VAL A O 1
ATOM 777 N N . THR A 1 100 ? -5.523 -11.460 9.017 1.00 90.75 100 THR A N 1
ATOM 778 C CA . THR A 1 100 ? -6.349 -12.506 8.390 1.00 90.75 100 THR A CA 1
ATOM 779 C C . THR A 1 100 ? -7.514 -13.018 9.237 1.00 90.75 100 THR A C 1
ATOM 781 O O . THR A 1 100 ? -8.470 -13.537 8.656 1.00 90.75 100 THR A O 1
ATOM 784 N N . ASP A 1 101 ? -7.463 -12.893 10.570 1.00 88.56 101 ASP A N 1
ATOM 785 C CA . ASP A 1 101 ? -8.488 -13.388 11.509 1.00 88.56 101 ASP A CA 1
ATOM 786 C C . ASP A 1 101 ? -9.727 -12.470 11.527 1.00 88.56 101 ASP A C 1
ATOM 788 O O . ASP A 1 101 ? -10.115 -11.912 12.552 1.00 88.56 101 ASP A O 1
ATOM 792 N N . GLY A 1 102 ? -10.357 -12.291 10.367 1.00 81.62 102 GLY A N 1
ATOM 793 C CA . GLY A 1 102 ? -11.638 -11.602 10.218 1.00 81.62 102 GLY A CA 1
ATOM 794 C C . GLY A 1 102 ? -11.529 -10.109 9.933 1.00 81.62 102 GLY A C 1
ATOM 795 O O . GLY A 1 102 ? -12.381 -9.587 9.230 1.00 81.62 102 GLY A O 1
ATOM 796 N N . ALA A 1 103 ? -10.471 -9.417 10.372 1.00 87.19 103 ALA A N 1
ATOM 797 C CA . ALA A 1 103 ? -10.391 -7.956 10.249 1.00 87.19 103 ALA A CA 1
ATOM 798 C C . ALA A 1 103 ? -10.486 -7.453 8.793 1.00 87.19 103 ALA A C 1
ATOM 800 O O . ALA A 1 103 ? -11.172 -6.465 8.530 1.00 87.19 103 ALA A O 1
ATOM 801 N N . VAL A 1 104 ? -9.843 -8.139 7.836 1.00 88.38 104 VAL A N 1
ATOM 802 C CA . VAL A 1 104 ? -9.971 -7.812 6.402 1.00 88.38 104 VAL A CA 1
ATOM 803 C C . VAL A 1 104 ? -11.377 -8.119 5.884 1.00 88.38 104 VAL A C 1
ATOM 805 O O . VAL A 1 104 ? -11.943 -7.305 5.159 1.00 88.38 104 VAL A O 1
ATOM 808 N N . GLN A 1 105 ? -11.954 -9.272 6.237 1.00 91.50 105 GLN A N 1
ATOM 809 C CA . GLN A 1 105 ? -13.287 -9.671 5.773 1.00 91.50 105 GLN A CA 1
ATOM 810 C C . GLN A 1 105 ? -14.382 -8.757 6.338 1.00 91.50 105 GLN A C 1
ATOM 812 O O . GLN A 1 105 ? -15.273 -8.339 5.599 1.00 91.50 105 GLN A O 1
ATOM 817 N N . ASP A 1 106 ? -14.284 -8.406 7.617 1.00 90.00 106 ASP A N 1
ATOM 818 C CA . ASP A 1 106 ? -15.191 -7.499 8.311 1.00 90.00 106 ASP A CA 1
ATOM 819 C C . ASP A 1 106 ? -15.097 -6.097 7.701 1.00 90.00 106 ASP A C 1
ATOM 821 O O . ASP A 1 106 ? -16.116 -5.505 7.343 1.00 90.00 106 ASP A O 1
ATOM 825 N N . LEU A 1 107 ? -13.878 -5.585 7.481 1.00 88.38 107 LEU A N 1
ATOM 826 C CA . LEU A 1 107 ? -13.695 -4.281 6.848 1.00 88.38 107 LEU A CA 1
ATOM 827 C C . LEU A 1 107 ? -14.196 -4.261 5.397 1.00 88.38 107 LEU A C 1
ATOM 829 O O . LEU A 1 107 ? -14.814 -3.279 4.987 1.00 88.38 107 LEU A O 1
ATOM 833 N N . GLN A 1 108 ? -13.981 -5.337 4.636 1.00 91.00 108 GLN A N 1
ATOM 834 C CA . GLN A 1 108 ? -14.522 -5.482 3.283 1.00 91.00 108 GLN A CA 1
ATOM 835 C C . GLN A 1 108 ? -16.056 -5.488 3.301 1.00 91.00 108 GLN A C 1
ATOM 837 O O . GLN A 1 108 ? -16.676 -4.774 2.522 1.00 91.00 108 GLN A O 1
ATOM 842 N N . SER A 1 109 ? -16.677 -6.215 4.233 1.00 90.06 109 SER A N 1
ATOM 843 C CA . SER A 1 109 ? -18.135 -6.241 4.407 1.00 90.06 109 SER A CA 1
ATOM 844 C C . SER A 1 109 ? -18.705 -4.856 4.743 1.00 90.06 109 SER A C 1
ATOM 846 O O . SER A 1 109 ? -19.716 -4.428 4.173 1.00 90.06 109 SER A O 1
ATOM 848 N N . ILE A 1 110 ? -18.027 -4.110 5.624 1.00 87.31 110 ILE A N 1
ATOM 849 C CA . ILE A 1 110 ? -18.372 -2.718 5.947 1.00 87.31 110 ILE A CA 1
ATOM 850 C C . ILE A 1 110 ? -18.240 -1.833 4.702 1.00 87.31 110 ILE A C 1
ATOM 852 O O . ILE A 1 110 ? -19.142 -1.041 4.416 1.00 87.31 110 ILE A O 1
ATOM 856 N N . TYR A 1 111 ? -17.144 -1.977 3.951 1.00 88.94 111 TYR A N 1
ATOM 857 C CA . TYR A 1 111 ? -16.895 -1.232 2.719 1.00 88.94 111 TYR A CA 1
ATOM 858 C C . TYR A 1 111 ? -17.980 -1.494 1.666 1.00 88.94 111 TYR A C 1
ATOM 860 O O . TYR A 1 111 ? -18.558 -0.542 1.142 1.00 88.94 111 TYR A O 1
ATOM 868 N N . ASP A 1 112 ? -18.313 -2.759 1.410 1.00 88.69 112 ASP A N 1
ATOM 869 C CA . ASP A 1 112 ? -19.319 -3.167 0.428 1.00 88.69 112 ASP A CA 1
ATOM 870 C C . ASP A 1 112 ? -20.712 -2.649 0.812 1.00 88.69 112 ASP A C 1
ATOM 872 O O . ASP A 1 112 ? -21.435 -2.101 -0.025 1.00 88.69 112 ASP A O 1
ATOM 876 N N . SER A 1 113 ? -21.066 -2.744 2.100 1.00 86.62 113 SER A N 1
ATOM 877 C CA . SER A 1 113 ? -22.322 -2.209 2.641 1.00 86.62 113 SER A CA 1
ATOM 878 C C . SER A 1 113 ? -22.422 -0.696 2.448 1.00 86.62 113 SER A C 1
ATOM 880 O O . SER A 1 113 ? -23.471 -0.171 2.072 1.00 86.62 113 SER A O 1
ATOM 882 N N . HIS A 1 114 ? -21.316 0.015 2.669 1.00 84.25 114 HIS A N 1
ATOM 883 C CA . HIS A 1 114 ? -21.250 1.458 2.493 1.00 84.25 114 HIS A CA 1
ATOM 884 C C . HIS A 1 114 ? -21.290 1.866 1.014 1.00 84.25 114 HIS A C 1
ATOM 886 O O . HIS A 1 114 ? -21.961 2.829 0.650 1.00 84.25 114 HIS A O 1
ATOM 892 N N . ASN A 1 115 ? -20.620 1.116 0.138 1.00 84.69 115 ASN A N 1
ATOM 893 C CA . ASN A 1 115 ? -20.652 1.348 -1.303 1.00 84.69 115 ASN A CA 1
ATOM 894 C C . ASN A 1 115 ? -22.068 1.146 -1.875 1.00 84.69 115 ASN A C 1
ATOM 896 O O . ASN A 1 115 ? -22.550 1.950 -2.671 1.00 84.69 115 ASN A O 1
ATOM 900 N N . ALA A 1 116 ? -22.780 0.117 -1.405 1.00 86.12 116 ALA A N 1
ATOM 901 C CA . ALA A 1 116 ? -24.172 -0.126 -1.776 1.00 86.12 116 ALA A CA 1
ATOM 902 C C . ALA A 1 116 ? -25.118 1.000 -1.324 1.00 86.12 116 ALA A C 1
ATOM 904 O O . ALA A 1 116 ? -26.107 1.266 -2.006 1.00 86.12 116 ALA A O 1
ATOM 905 N N . PHE A 1 117 ? -24.817 1.658 -0.199 1.00 82.88 117 PHE A N 1
ATOM 906 C CA . PHE A 1 117 ? -25.559 2.824 0.287 1.00 82.88 117 PHE A CA 1
ATOM 907 C C . PHE A 1 117 ? -25.280 4.082 -0.545 1.00 82.88 117 PHE A C 1
ATOM 909 O O . PHE A 1 117 ? -26.200 4.843 -0.832 1.00 82.88 117 PHE A O 1
ATOM 916 N N . LEU A 1 118 ? -24.022 4.290 -0.949 1.00 80.75 118 LEU A N 1
ATOM 917 C CA . LEU A 1 118 ? -23.620 5.441 -1.760 1.00 80.75 118 LEU A CA 1
ATOM 918 C C . LEU A 1 118 ? -24.090 5.361 -3.213 1.00 80.75 118 LEU A C 1
ATOM 920 O O . LEU A 1 118 ? -24.217 6.403 -3.843 1.00 80.75 118 LEU A O 1
ATOM 924 N N . SER A 1 119 ? -24.336 4.163 -3.750 1.00 81.88 119 SER A N 1
ATOM 925 C CA . SER A 1 119 ? -24.830 3.982 -5.118 1.00 81.88 119 SER A CA 1
ATOM 926 C C . SER A 1 119 ? -26.295 4.447 -5.217 1.00 81.88 119 SER A C 1
ATOM 928 O O . SER A 1 119 ? -27.188 3.747 -4.725 1.00 81.88 119 SER A O 1
ATOM 930 N N . PRO A 1 120 ? -26.590 5.618 -5.822 1.00 68.38 120 PRO A N 1
ATOM 931 C CA . PRO A 1 120 ? -27.941 6.158 -5.840 1.00 68.38 120 PRO A CA 1
ATOM 932 C C . PRO A 1 120 ? -28.834 5.272 -6.711 1.00 68.38 120 PRO A C 1
ATOM 934 O O . PRO A 1 120 ? -28.751 5.265 -7.940 1.00 68.38 120 PRO A O 1
ATOM 937 N N . LYS A 1 121 ? -29.726 4.512 -6.074 1.00 65.75 121 LYS A N 1
ATOM 938 C CA . LYS A 1 121 ? -30.806 3.823 -6.779 1.00 65.75 121 LYS A CA 1
ATOM 939 C C . LYS A 1 121 ? -31.932 4.828 -7.025 1.0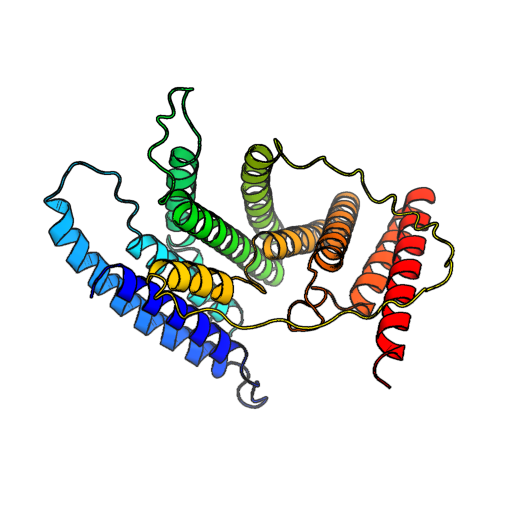0 65.75 121 LYS A C 1
ATOM 941 O O . LYS A 1 121 ? -32.749 5.060 -6.143 1.00 65.75 121 LYS A O 1
ATOM 946 N N . SER A 1 122 ? -32.006 5.335 -8.254 1.00 56.22 122 SER A N 1
ATOM 947 C CA . SER A 1 122 ? -33.137 6.074 -8.847 1.00 56.22 122 SER A CA 1
ATOM 948 C C . SER A 1 122 ? -33.329 7.554 -8.466 1.00 56.22 122 SER A C 1
ATOM 950 O O . SER A 1 122 ? -32.893 8.041 -7.432 1.00 56.22 122 SER A O 1
ATOM 952 N N . SER A 1 123 ? -33.949 8.262 -9.409 1.00 64.69 123 SER A N 1
ATOM 953 C CA . SER A 1 123 ? -33.913 9.695 -9.730 1.00 64.69 123 SER A CA 1
ATOM 954 C C . SER A 1 123 ? -34.676 10.661 -8.810 1.00 64.69 123 SER A C 1
ATOM 956 O O . SER A 1 123 ? -34.840 11.819 -9.183 1.00 64.69 123 SER A O 1
ATOM 958 N N . ASP A 1 124 ? -35.116 10.235 -7.628 1.00 64.56 124 ASP A N 1
ATOM 959 C CA . ASP A 1 124 ? -35.925 11.069 -6.726 1.00 64.56 124 ASP A CA 1
ATOM 960 C C . ASP A 1 124 ? -35.088 11.570 -5.539 1.00 64.56 124 ASP A C 1
ATOM 962 O O . ASP A 1 124 ? -35.221 11.100 -4.408 1.00 64.56 124 ASP A O 1
ATOM 966 N N . VAL A 1 125 ? -34.182 12.522 -5.790 1.00 60.72 125 VAL A N 1
ATOM 967 C CA . VAL A 1 125 ? -33.371 13.142 -4.728 1.00 60.72 125 VAL A CA 1
ATOM 968 C C . VAL A 1 125 ? -33.992 14.473 -4.306 1.00 60.72 125 VAL A C 1
ATOM 970 O O . VAL A 1 125 ? -33.812 15.500 -4.954 1.00 60.72 125 VAL A O 1
ATOM 973 N N . SER A 1 126 ? -34.717 14.449 -3.188 1.00 61.84 126 SER A N 1
ATOM 974 C CA . SER A 1 126 ? -35.166 15.644 -2.464 1.00 61.84 126 SER A CA 1
ATOM 975 C C . SER A 1 126 ? -33.965 16.405 -1.871 1.00 61.84 126 SER A C 1
ATOM 977 O O . SER A 1 126 ? -33.130 15.809 -1.194 1.00 61.84 126 SER 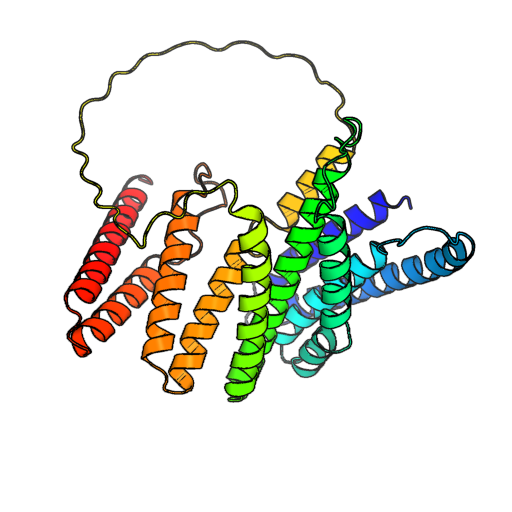A O 1
ATOM 979 N N . GLU A 1 127 ? -33.905 17.727 -2.071 1.00 62.41 127 GLU A N 1
ATOM 980 C CA . GLU A 1 127 ? -32.780 18.654 -1.784 1.00 62.41 127 GLU A CA 1
ATOM 981 C C . GLU A 1 127 ? -32.253 18.734 -0.326 1.00 62.41 127 GLU A C 1
ATOM 983 O O . GLU A 1 127 ? -31.353 19.518 -0.037 1.00 62.41 127 GLU A O 1
ATOM 988 N N . SER A 1 128 ? -32.755 17.953 0.634 1.00 55.06 128 SER A N 1
ATOM 989 C CA . SER A 1 128 ? -32.496 18.185 2.070 1.00 55.06 128 SER A CA 1
ATOM 990 C C . SER A 1 128 ? -31.363 17.359 2.718 1.00 55.06 128 SER A C 1
ATOM 992 O O . SER A 1 128 ? -31.304 17.294 3.944 1.00 55.06 128 SER A O 1
ATOM 994 N N . GLN A 1 129 ? -30.443 16.737 1.965 1.00 55.00 129 GLN A N 1
ATOM 995 C CA . GLN A 1 129 ? -29.373 15.868 2.520 1.00 55.00 129 GLN A CA 1
ATOM 996 C C . GLN A 1 129 ? -27.929 16.370 2.292 1.00 55.00 129 GLN A C 1
ATOM 998 O O . GLN A 1 129 ? -27.047 15.616 1.889 1.00 55.00 129 GLN A O 1
ATOM 1003 N N . THR A 1 130 ? -27.634 17.638 2.580 1.00 55.91 130 THR A N 1
ATOM 1004 C CA . THR A 1 130 ? -26.321 18.237 2.255 1.00 55.91 130 THR A CA 1
ATOM 1005 C C . THR A 1 130 ? -25.188 18.002 3.270 1.00 55.91 130 THR A C 1
ATOM 1007 O O . THR A 1 130 ? -24.033 18.200 2.907 1.00 55.91 130 THR A O 1
ATOM 1010 N N . ILE A 1 131 ? -25.446 17.548 4.509 1.00 53.56 131 ILE A N 1
ATOM 1011 C CA . ILE A 1 131 ? -24.414 17.520 5.584 1.00 53.56 131 ILE A CA 1
ATOM 1012 C C . ILE A 1 131 ? -23.824 16.115 5.865 1.00 53.56 131 ILE A C 1
ATOM 1014 O O . ILE A 1 131 ? -22.673 15.990 6.271 1.00 53.56 131 ILE A O 1
ATOM 1018 N N . VAL A 1 132 ? -24.556 15.032 5.587 1.00 58.12 132 VAL A N 1
ATOM 1019 C CA . VAL A 1 132 ? -24.085 13.632 5.745 1.00 58.12 132 VAL A CA 1
ATOM 1020 C C . VAL A 1 132 ? -23.014 13.157 4.723 1.00 58.12 132 VAL A C 1
ATOM 1022 O O . VAL A 1 132 ? -22.216 12.287 5.088 1.00 58.12 132 VAL A O 1
ATOM 1025 N N . PRO A 1 133 ? -22.902 13.697 3.487 1.00 62.53 133 PRO A N 1
ATOM 1026 C CA . PRO A 1 133 ? -22.010 13.132 2.465 1.00 62.53 133 PRO A CA 1
ATOM 1027 C C . PRO A 1 133 ? -20.514 13.143 2.815 1.00 62.53 133 PRO A C 1
ATOM 1029 O O . PRO A 1 133 ? -19.786 12.243 2.401 1.00 62.53 133 PRO A O 1
ATOM 1032 N N . SER A 1 134 ? -20.030 14.132 3.581 1.00 73.69 134 SER A N 1
ATOM 1033 C CA . SER A 1 134 ? -18.582 14.328 3.754 1.00 73.69 134 SER A CA 1
ATOM 1034 C C . SER A 1 134 ? -17.929 13.264 4.637 1.00 73.69 134 SER A C 1
ATOM 1036 O O . SER A 1 134 ? -16.864 12.753 4.297 1.00 73.69 134 SER A O 1
ATOM 1038 N N . LEU A 1 135 ? -18.561 12.920 5.766 1.00 76.12 135 LEU A N 1
ATOM 1039 C CA . LEU A 1 135 ? -18.022 11.931 6.702 1.00 76.12 135 LEU A CA 1
ATOM 1040 C C . LEU A 1 135 ? -18.108 10.528 6.098 1.00 76.12 135 LEU A C 1
ATOM 1042 O O . LEU A 1 135 ? -17.144 9.778 6.139 1.00 76.12 135 LEU A O 1
ATOM 1046 N N . SER A 1 136 ? -19.244 10.209 5.478 1.00 80.31 136 SER A N 1
ATOM 1047 C CA . SER A 1 136 ? -19.463 8.958 4.752 1.00 80.31 136 SER A CA 1
ATOM 1048 C C . SER A 1 136 ? -18.387 8.741 3.676 1.00 80.31 136 SER A C 1
ATOM 1050 O O . SER A 1 136 ? -17.738 7.695 3.646 1.00 80.31 136 SER A O 1
ATOM 1052 N N . HIS A 1 137 ? -18.104 9.758 2.858 1.00 82.62 137 HIS A N 1
ATOM 1053 C CA . HIS A 1 137 ? -17.040 9.684 1.859 1.00 82.62 137 HIS A CA 1
ATOM 1054 C C . HIS A 1 137 ? -15.645 9.507 2.482 1.00 82.62 137 HIS A C 1
ATOM 1056 O O . HIS A 1 137 ? -14.876 8.668 2.019 1.00 82.62 137 HIS A O 1
ATOM 1062 N N . ALA A 1 138 ? -15.319 10.246 3.548 1.00 81.56 138 ALA A N 1
ATOM 1063 C CA . ALA A 1 138 ? -14.026 10.118 4.224 1.00 81.56 138 ALA A CA 1
ATOM 1064 C C . ALA A 1 138 ? -13.812 8.717 4.822 1.00 81.56 138 ALA A C 1
ATOM 1066 O O . ALA A 1 138 ? -12.731 8.149 4.718 1.00 81.56 138 ALA A O 1
ATOM 1067 N N . LEU A 1 139 ? -14.853 8.118 5.397 1.00 81.75 139 LEU A N 1
ATOM 1068 C CA . LEU A 1 139 ? -14.774 6.756 5.926 1.00 81.75 139 LEU A CA 1
ATOM 1069 C C . LEU A 1 139 ? -14.614 5.723 4.827 1.00 81.75 139 LEU A C 1
ATOM 1071 O O . LEU A 1 139 ? -13.835 4.788 4.976 1.00 81.75 139 LEU A O 1
ATOM 1075 N N . HIS A 1 140 ? -15.322 5.907 3.717 1.00 86.38 140 HIS A N 1
ATOM 1076 C CA . HIS A 1 140 ? -15.196 5.041 2.558 1.00 86.38 140 HIS A CA 1
ATOM 1077 C C . HIS A 1 140 ? -13.774 5.064 1.982 1.00 86.38 140 HIS A C 1
ATOM 1079 O O . HIS A 1 140 ? -13.207 4.006 1.707 1.00 86.38 140 HIS A O 1
ATOM 1085 N N . THR A 1 141 ? -13.171 6.248 1.844 1.00 86.25 141 THR A N 1
ATOM 1086 C CA . THR A 1 141 ? -11.794 6.377 1.349 1.00 86.25 141 THR A CA 1
ATOM 1087 C C . THR A 1 141 ? -10.774 5.825 2.344 1.00 86.25 141 THR A C 1
ATOM 1089 O O . THR A 1 141 ? -9.877 5.092 1.927 1.00 86.25 141 THR A O 1
ATOM 1092 N N . SER A 1 142 ? -10.940 6.063 3.649 1.00 84.56 142 SER A N 1
ATOM 1093 C CA . SER A 1 142 ? -10.092 5.460 4.689 1.00 84.56 142 SER A CA 1
ATOM 1094 C C . SER A 1 142 ? -10.206 3.932 4.732 1.00 84.56 142 SER A C 1
ATOM 1096 O O . SER A 1 142 ? -9.191 3.248 4.854 1.00 84.56 142 SER A O 1
ATOM 1098 N N . ALA A 1 143 ? -11.418 3.382 4.601 1.00 87.62 143 ALA A N 1
ATOM 1099 C CA . ALA A 1 143 ? -11.653 1.939 4.548 1.00 87.62 143 ALA A CA 1
ATOM 1100 C C . ALA A 1 143 ? -10.920 1.306 3.363 1.00 87.62 143 ALA A C 1
ATOM 1102 O O . ALA A 1 143 ? -10.205 0.317 3.521 1.00 87.62 143 ALA A O 1
ATOM 1103 N N . LEU A 1 144 ? -11.066 1.911 2.182 1.00 91.75 144 LEU A N 1
ATOM 1104 C CA . LEU A 1 144 ? -10.412 1.437 0.974 1.00 91.75 144 LEU A CA 1
ATOM 1105 C C . LEU A 1 144 ? -8.889 1.488 1.096 1.00 91.75 144 LEU A C 1
ATOM 1107 O O . LEU A 1 144 ? -8.219 0.512 0.772 1.00 91.75 144 LEU A O 1
ATOM 1111 N N . ALA A 1 145 ? -8.337 2.603 1.574 1.00 90.12 145 ALA A N 1
ATOM 1112 C CA . ALA A 1 145 ? -6.898 2.729 1.756 1.00 90.12 145 ALA A CA 1
ATOM 1113 C C . ALA A 1 145 ? -6.344 1.667 2.716 1.00 90.12 145 ALA A C 1
ATOM 1115 O O . ALA A 1 145 ? -5.344 1.020 2.402 1.00 90.12 145 ALA A O 1
ATOM 1116 N N . ALA A 1 146 ? -7.031 1.434 3.838 1.00 88.56 146 ALA A N 1
ATOM 1117 C CA . ALA A 1 146 ? -6.654 0.407 4.801 1.00 88.56 146 ALA A CA 1
ATOM 1118 C C . ALA A 1 146 ? -6.692 -1.002 4.186 1.00 88.56 146 ALA A C 1
ATOM 1120 O O . ALA A 1 146 ? -5.734 -1.755 4.348 1.00 88.56 146 ALA A O 1
ATOM 1121 N N . LEU A 1 147 ? -7.739 -1.336 3.421 1.00 91.75 147 LEU A N 1
ATOM 1122 C CA . LEU A 1 147 ? -7.836 -2.617 2.709 1.00 91.75 147 LEU A CA 1
ATOM 1123 C C . LEU A 1 147 ? -6.693 -2.803 1.705 1.00 91.75 147 LEU A C 1
ATOM 1125 O O . LEU A 1 147 ? -6.040 -3.848 1.703 1.00 91.75 147 LEU A O 1
ATOM 1129 N N . LEU A 1 148 ? -6.413 -1.788 0.880 1.00 93.81 148 LEU A N 1
ATOM 1130 C CA . LEU A 1 148 ? -5.310 -1.833 -0.083 1.00 93.81 148 LEU A CA 1
ATOM 1131 C C . LEU A 1 148 ? -3.967 -2.044 0.621 1.00 93.81 148 LEU A C 1
ATOM 1133 O O . LEU A 1 148 ? -3.190 -2.905 0.206 1.00 93.81 148 LEU A O 1
ATOM 1137 N N . ARG A 1 149 ? -3.714 -1.314 1.714 1.00 91.31 149 ARG A N 1
ATOM 1138 C CA . ARG A 1 149 ? -2.502 -1.485 2.519 1.00 91.31 149 ARG A CA 1
ATOM 1139 C C . ARG A 1 149 ? -2.389 -2.900 3.077 1.00 91.31 149 ARG A C 1
ATOM 1141 O O . ARG A 1 149 ? -1.326 -3.503 2.969 1.00 91.31 149 ARG A O 1
ATOM 1148 N N . SER A 1 150 ? -3.464 -3.448 3.640 1.00 91.06 150 SER A N 1
ATOM 1149 C CA . SER A 1 150 ? -3.454 -4.804 4.196 1.00 91.06 150 SER A CA 1
ATOM 1150 C C . SER A 1 150 ? -3.165 -5.861 3.132 1.00 91.06 150 SER A C 1
ATOM 1152 O O . SER A 1 150 ? -2.339 -6.741 3.361 1.00 91.06 150 SER A O 1
ATOM 1154 N N . TYR A 1 151 ? -3.767 -5.755 1.945 1.00 95.31 151 TYR A N 1
ATOM 1155 C CA . TYR A 1 151 ? -3.448 -6.659 0.837 1.00 95.31 151 TYR A CA 1
ATOM 1156 C C . TYR A 1 151 ? -1.999 -6.520 0.363 1.00 95.31 151 TYR A C 1
ATOM 1158 O O . TYR A 1 151 ? -1.346 -7.530 0.107 1.00 95.31 151 TYR A O 1
ATOM 1166 N N . ASN A 1 152 ? -1.477 -5.294 0.288 1.00 95.31 152 ASN A N 1
ATOM 1167 C CA . ASN A 1 152 ? -0.081 -5.037 -0.058 1.00 95.31 152 ASN A CA 1
ATOM 1168 C C . ASN A 1 152 ? 0.885 -5.660 0.970 1.00 95.31 152 ASN A C 1
ATOM 1170 O O . ASN A 1 152 ? 1.864 -6.298 0.583 1.00 95.31 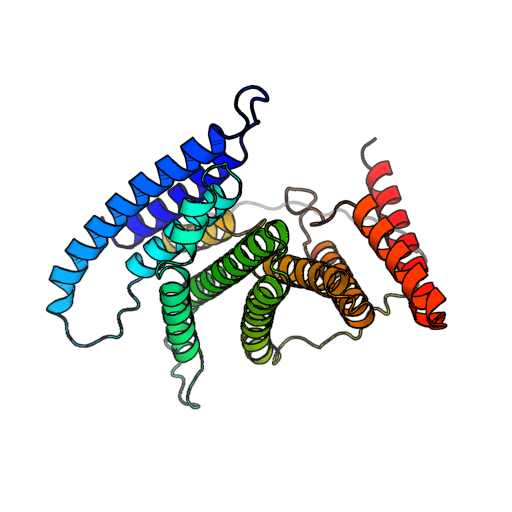152 ASN A O 1
ATOM 1174 N N . ALA A 1 153 ? 0.595 -5.527 2.268 1.00 92.19 153 ALA A N 1
ATOM 1175 C CA . ALA A 1 153 ? 1.403 -6.101 3.345 1.00 92.19 153 ALA A CA 1
ATOM 1176 C C . ALA A 1 153 ? 1.387 -7.640 3.321 1.00 92.19 153 ALA A C 1
ATOM 1178 O O . ALA A 1 153 ? 2.443 -8.270 3.378 1.00 92.19 153 ALA A O 1
ATOM 1179 N N . LEU A 1 154 ? 0.208 -8.251 3.146 1.00 93.12 154 LEU A N 1
ATOM 1180 C CA . LEU A 1 154 ? 0.079 -9.705 2.988 1.00 93.12 154 LEU A CA 1
ATOM 1181 C C . LEU A 1 154 ? 0.820 -10.213 1.748 1.00 93.12 154 LEU A C 1
ATOM 1183 O O . LEU A 1 154 ? 1.496 -11.235 1.808 1.00 93.12 154 LEU A O 1
ATOM 1187 N N . ALA A 1 155 ? 0.734 -9.498 0.626 1.00 96.31 155 ALA A N 1
ATOM 1188 C CA . ALA A 1 155 ? 1.471 -9.862 -0.576 1.00 96.31 155 ALA A CA 1
ATOM 1189 C C . ALA A 1 155 ? 2.988 -9.808 -0.357 1.00 96.31 155 ALA A C 1
ATOM 1191 O O . ALA A 1 155 ? 3.691 -10.735 -0.752 1.00 96.31 155 ALA A O 1
ATOM 1192 N N . SER A 1 156 ? 3.483 -8.760 0.308 1.00 95.19 156 SER A N 1
ATOM 1193 C CA . SER A 1 156 ? 4.898 -8.629 0.672 1.00 95.19 156 SER A CA 1
ATOM 1194 C C . SER A 1 156 ? 5.368 -9.797 1.549 1.00 95.19 156 SER A C 1
ATOM 1196 O O . SER A 1 156 ? 6.388 -10.422 1.251 1.00 95.19 156 SER A O 1
ATOM 1198 N N . LEU A 1 157 ? 4.578 -10.172 2.561 1.00 93.62 157 LEU A N 1
ATOM 1199 C CA . LEU A 1 157 ? 4.852 -11.337 3.404 1.00 93.62 157 LEU A CA 1
ATOM 1200 C C . LEU A 1 157 ? 4.953 -12.635 2.585 1.00 93.62 157 LEU A C 1
ATOM 1202 O O . LEU A 1 157 ? 5.892 -13.417 2.744 1.00 93.62 157 LEU A O 1
ATOM 1206 N N . GLU A 1 158 ? 3.994 -12.880 1.694 1.00 96.31 158 GLU A N 1
ATOM 1207 C CA . GLU A 1 158 ? 3.989 -14.085 0.860 1.00 96.31 158 GLU A CA 1
ATOM 1208 C C . GLU A 1 158 ? 5.174 -14.099 -0.122 1.00 96.31 158 GLU A C 1
ATOM 1210 O O . GLU A 1 158 ? 5.770 -15.151 -0.360 1.00 96.31 158 GLU A O 1
ATOM 1215 N N . CYS A 1 159 ? 5.598 -12.935 -0.627 1.00 96.38 159 CYS A N 1
ATOM 1216 C CA . CYS A 1 159 ? 6.825 -12.800 -1.415 1.00 96.38 159 CYS A CA 1
ATOM 1217 C C . CYS A 1 159 ? 8.077 -13.192 -0.627 1.00 96.38 159 CYS A C 1
ATOM 1219 O O . CYS A 1 159 ? 8.912 -13.927 -1.156 1.00 96.38 159 CYS A O 1
ATOM 1221 N N . GLN A 1 160 ? 8.207 -12.755 0.631 1.00 94.25 160 GLN A N 1
ATOM 1222 C CA . GLN A 1 160 ? 9.329 -13.141 1.500 1.00 94.25 160 GLN A CA 1
ATOM 1223 C C . GLN A 1 160 ? 9.380 -14.660 1.722 1.00 94.25 160 GLN A C 1
ATOM 1225 O O . GLN A 1 160 ? 10.456 -15.249 1.812 1.00 94.25 160 GLN A O 1
ATOM 1230 N N . ARG A 1 161 ? 8.215 -15.317 1.731 1.00 96.12 161 ARG A N 1
ATOM 1231 C CA . ARG A 1 161 ? 8.074 -16.780 1.817 1.00 96.12 161 ARG A CA 1
ATOM 1232 C C . ARG A 1 161 ? 8.243 -17.500 0.476 1.00 96.12 161 ARG A C 1
ATOM 1234 O O . ARG A 1 161 ? 8.118 -18.720 0.425 1.00 96.12 161 ARG A O 1
ATOM 1241 N N . SER A 1 162 ? 8.531 -16.772 -0.604 1.00 97.31 162 SER A N 1
ATOM 1242 C CA . SER A 1 162 ? 8.587 -17.293 -1.979 1.00 97.31 162 SER A CA 1
ATOM 1243 C C . SER A 1 162 ? 7.275 -17.935 -2.460 1.00 97.31 162 SER A C 1
ATOM 1245 O O . SER A 1 162 ? 7.274 -18.800 -3.333 1.00 97.31 162 SER A O 1
ATOM 1247 N N . LEU A 1 163 ? 6.137 -17.510 -1.904 1.00 97.56 163 LEU A N 1
ATOM 1248 C CA . LEU A 1 163 ? 4.791 -17.959 -2.266 1.00 97.56 163 LEU A CA 1
ATOM 1249 C C . LEU A 1 163 ? 4.148 -16.967 -3.250 1.00 97.56 163 LEU A C 1
ATOM 1251 O O . LEU A 1 163 ? 3.107 -16.364 -2.979 1.00 97.56 163 LEU A O 1
ATOM 1255 N N . TYR A 1 164 ? 4.782 -16.788 -4.411 1.00 97.62 164 TYR A N 1
ATOM 1256 C CA . TYR A 1 164 ? 4.444 -15.728 -5.371 1.00 97.62 164 TYR A CA 1
ATOM 1257 C C . TYR A 1 164 ? 3.016 -15.818 -5.927 1.00 97.62 164 TYR A C 1
ATOM 1259 O O . TYR A 1 164 ? 2.381 -14.785 -6.125 1.00 97.62 164 TYR A O 1
ATOM 1267 N N . ASP A 1 165 ? 2.462 -17.021 -6.098 1.00 97.75 165 ASP A N 1
ATOM 1268 C CA . ASP A 1 165 ? 1.068 -17.192 -6.529 1.00 97.75 165 ASP A CA 1
ATOM 1269 C C . ASP A 1 165 ? 0.075 -16.641 -5.496 1.00 97.75 165 ASP A C 1
ATOM 1271 O O . ASP A 1 165 ? -0.939 -16.030 -5.841 1.00 97.75 165 ASP A O 1
ATOM 1275 N N . LYS A 1 166 ? 0.359 -16.822 -4.199 1.00 97.25 166 LYS A N 1
ATOM 1276 C CA . LYS A 1 166 ? -0.472 -16.252 -3.130 1.00 97.25 166 LYS A CA 1
ATOM 1277 C C . LYS A 1 166 ? -0.338 -14.736 -3.084 1.00 97.25 166 LYS A C 1
ATOM 1279 O O . LYS A 1 166 ? -1.355 -14.051 -2.997 1.00 97.25 166 LYS A O 1
ATOM 1284 N N . ALA A 1 167 ? 0.887 -14.223 -3.200 1.00 97.56 167 ALA A N 1
ATOM 1285 C CA . ALA A 1 167 ? 1.132 -12.788 -3.284 1.00 97.56 167 ALA A CA 1
ATOM 1286 C C . ALA A 1 167 ? 0.357 -12.157 -4.453 1.00 97.56 167 ALA A C 1
ATOM 1288 O O . ALA A 1 167 ? -0.340 -11.159 -4.266 1.00 97.56 167 ALA A O 1
ATOM 1289 N N . LEU A 1 168 ? 0.392 -12.789 -5.632 1.00 97.75 168 LEU A N 1
ATOM 1290 C CA . LEU A 1 168 ? -0.351 -12.345 -6.809 1.00 97.75 168 LEU A CA 1
ATOM 1291 C C . LEU A 1 168 ? -1.860 -12.296 -6.543 1.00 97.75 168 LEU A C 1
ATOM 1293 O O . LEU A 1 168 ? -2.505 -11.303 -6.870 1.00 97.75 168 LEU A O 1
ATOM 1297 N N . ASN A 1 169 ? -2.423 -13.323 -5.899 1.00 97.62 169 ASN A N 1
ATOM 1298 C CA . ASN A 1 169 ? -3.847 -13.349 -5.558 1.00 97.62 169 ASN A CA 1
ATOM 1299 C C . ASN A 1 169 ? -4.263 -12.176 -4.655 1.00 97.62 169 ASN A C 1
ATOM 1301 O O . ASN A 1 169 ? -5.319 -11.581 -4.879 1.00 97.62 169 ASN A O 1
ATOM 1305 N N . TRP A 1 170 ? -3.450 -11.815 -3.656 1.00 96.19 170 TRP A N 1
ATOM 1306 C CA . TRP A 1 170 ? -3.720 -10.652 -2.804 1.00 96.19 170 TRP A CA 1
ATOM 1307 C C . TRP A 1 170 ? -3.675 -9.340 -3.590 1.00 96.19 170 TRP A C 1
ATOM 1309 O O . TRP A 1 170 ? -4.575 -8.509 -3.465 1.00 96.19 170 TRP A O 1
ATOM 1319 N N . LEU A 1 171 ? -2.674 -9.177 -4.452 1.00 97.69 171 LEU A N 1
ATOM 1320 C CA . LEU A 1 171 ? -2.505 -7.961 -5.242 1.00 97.69 171 LEU A CA 1
ATOM 1321 C C . LEU A 1 171 ? -3.587 -7.789 -6.313 1.00 97.69 171 LEU A C 1
ATOM 1323 O O . LEU A 1 171 ? -4.066 -6.677 -6.518 1.00 97.69 171 LEU A O 1
ATOM 1327 N N . VAL A 1 172 ? -4.025 -8.873 -6.958 1.00 97.38 172 VAL A N 1
ATOM 1328 C CA . VAL A 1 172 ? -5.147 -8.846 -7.911 1.00 97.38 172 VAL A CA 1
ATOM 1329 C C . VAL A 1 172 ? -6.450 -8.448 -7.214 1.00 97.38 172 VAL A C 1
ATOM 1331 O O . VAL A 1 172 ? -7.245 -7.700 -7.786 1.00 97.38 172 VAL A O 1
ATOM 1334 N N . ARG A 1 173 ? -6.670 -8.884 -5.964 1.00 96.12 173 ARG A N 1
ATOM 1335 C CA . ARG A 1 173 ? -7.816 -8.428 -5.158 1.00 96.12 173 ARG A CA 1
ATOM 1336 C C . ARG A 1 173 ? -7.737 -6.933 -4.862 1.00 96.12 173 ARG A C 1
ATOM 1338 O O . ARG A 1 173 ? -8.728 -6.239 -5.069 1.00 96.12 173 ARG A O 1
ATOM 1345 N N . ALA A 1 174 ? -6.572 -6.431 -4.451 1.00 96.25 174 ALA A N 1
ATOM 1346 C CA . ALA A 1 174 ? -6.355 -5.000 -4.235 1.00 96.25 174 ALA A CA 1
ATOM 1347 C C . ALA A 1 174 ? -6.597 -4.178 -5.516 1.00 96.25 174 ALA A C 1
ATOM 1349 O O . ALA A 1 174 ? -7.287 -3.159 -5.494 1.00 96.25 174 ALA A O 1
ATOM 1350 N N . ASP A 1 175 ? -6.082 -4.652 -6.652 1.00 96.31 175 ASP A N 1
ATOM 1351 C CA . ASP A 1 175 ? -6.256 -4.029 -7.967 1.00 96.31 175 ASP A CA 1
ATOM 1352 C C . ASP A 1 175 ? -7.727 -3.958 -8.393 1.00 96.31 175 ASP A C 1
ATOM 1354 O O . ASP A 1 175 ? -8.221 -2.895 -8.786 1.00 96.31 175 ASP A O 1
ATOM 1358 N N . SER A 1 176 ? -8.438 -5.076 -8.235 1.00 95.75 176 SER A N 1
ATOM 1359 C CA . SER A 1 176 ? -9.862 -5.191 -8.549 1.00 95.75 176 SER A CA 1
ATOM 1360 C C . SER A 1 176 ? -10.704 -4.275 -7.660 1.00 95.75 176 SER A C 1
ATOM 1362 O O . SER A 1 176 ? -11.605 -3.598 -8.156 1.00 95.75 176 SER A O 1
ATOM 1364 N N . LEU A 1 177 ? -10.381 -4.209 -6.362 1.00 94.25 177 LEU A N 1
ATOM 1365 C CA . LEU A 1 177 ? -11.076 -3.367 -5.392 1.00 94.25 177 LEU A CA 1
ATOM 1366 C C . LEU A 1 177 ? -10.979 -1.885 -5.778 1.00 94.25 177 LEU A C 1
ATOM 1368 O O . LEU A 1 177 ? -12.005 -1.222 -5.913 1.00 94.25 177 LEU A O 1
ATOM 1372 N N . TYR A 1 178 ? -9.772 -1.385 -6.056 1.00 94.12 178 TYR A N 1
ATOM 1373 C CA . TYR A 1 178 ? -9.584 -0.005 -6.519 1.00 94.12 178 TYR A CA 1
ATOM 1374 C C . TYR A 1 178 ? -10.298 0.266 -7.852 1.00 94.12 178 TYR A C 1
ATOM 1376 O O . TYR A 1 178 ? -10.957 1.292 -8.019 1.00 94.12 178 TYR A O 1
ATOM 1384 N N . SER A 1 179 ? -10.190 -0.655 -8.813 1.00 93.44 179 SER A N 1
ATOM 1385 C CA . SER A 1 179 ? -10.787 -0.475 -10.141 1.00 93.44 179 SER A CA 1
ATOM 1386 C C . SER A 1 179 ? -12.318 -0.439 -10.098 1.00 93.44 179 SER A C 1
ATOM 1388 O O . SER A 1 179 ? -12.932 0.264 -10.896 1.00 93.44 179 SER A O 1
ATOM 1390 N N . SER A 1 180 ? -12.947 -1.134 -9.146 1.00 91.00 180 SER A N 1
ATOM 1391 C CA . SER A 1 180 ? -14.402 -1.071 -8.959 1.00 91.00 180 SER A CA 1
ATOM 1392 C C . SER A 1 180 ? -14.897 0.316 -8.523 1.00 91.00 180 SER A C 1
ATOM 1394 O O . SER A 1 180 ? -16.005 0.717 -8.879 1.00 91.00 180 SER A O 1
ATOM 1396 N N . GLN A 1 181 ? -14.061 1.077 -7.810 1.00 88.25 181 GLN A N 1
ATOM 1397 C CA . GLN A 1 181 ? -14.398 2.420 -7.348 1.00 88.25 181 GLN A CA 1
ATOM 1398 C C . GLN A 1 181 ? -14.223 3.464 -8.458 1.00 88.25 181 GLN A C 1
ATOM 1400 O O . GLN A 1 181 ? -15.114 4.281 -8.677 1.00 88.25 181 GLN A O 1
ATOM 1405 N N . SER A 1 182 ? -13.120 3.408 -9.212 1.00 81.31 182 SER A N 1
ATOM 1406 C CA . SER A 1 182 ? -12.800 4.430 -10.223 1.00 81.31 182 SER A CA 1
ATOM 1407 C C . SER A 1 182 ? -13.825 4.514 -11.360 1.00 81.31 182 SER A C 1
ATOM 1409 O O . SER A 1 182 ? -14.061 5.594 -11.903 1.00 81.31 182 SER A O 1
ATOM 1411 N N . VAL A 1 183 ? -14.481 3.398 -11.697 1.00 71.44 183 VAL A N 1
ATOM 1412 C CA . VAL A 1 183 ? -15.582 3.372 -12.674 1.00 71.44 183 VAL A CA 1
ATOM 1413 C C . VAL A 1 183 ? -16.742 4.257 -12.214 1.00 71.44 183 VAL A C 1
ATOM 1415 O O . VAL A 1 183 ? -17.337 4.950 -13.037 1.00 71.44 183 VAL A O 1
ATOM 1418 N N . SER A 1 184 ? -17.016 4.304 -10.910 1.00 69.88 184 SER A N 1
ATOM 1419 C CA . SER A 1 184 ? -18.095 5.122 -10.344 1.00 69.88 184 SER A CA 1
ATOM 1420 C C . SER A 1 184 ? -17.774 6.622 -10.400 1.00 69.88 184 SER A C 1
ATOM 1422 O O . SER A 1 184 ? -18.665 7.429 -10.659 1.00 69.88 184 SER A O 1
ATOM 1424 N N . ASP A 1 185 ? -16.498 6.991 -10.258 1.00 63.19 185 ASP A N 1
ATOM 1425 C CA . ASP A 1 185 ? -16.053 8.394 -10.250 1.00 63.19 185 ASP A CA 1
ATOM 1426 C C . ASP A 1 185 ? -15.786 8.960 -11.656 1.00 63.19 185 ASP A C 1
ATOM 1428 O O . ASP A 1 185 ? -15.756 10.173 -11.864 1.00 63.19 185 ASP A O 1
ATOM 1432 N N . SER A 1 186 ? -15.622 8.097 -12.661 1.00 55.72 186 SER A N 1
ATOM 1433 C CA . SER A 1 186 ? -15.190 8.476 -14.017 1.00 55.72 186 SER A CA 1
ATOM 1434 C C . SER A 1 186 ? -16.167 9.351 -14.825 1.00 55.72 186 SER A C 1
ATOM 1436 O O . SER A 1 186 ? -15.837 9.779 -15.931 1.00 55.72 186 SER A O 1
ATOM 1438 N N . SER A 1 187 ? -17.324 9.716 -14.264 1.00 52.47 187 SER A N 1
ATOM 1439 C CA . SER A 1 187 ? -18.223 10.725 -14.848 1.00 52.47 187 SER A CA 1
ATOM 1440 C C . SER A 1 187 ? -17.645 12.154 -14.881 1.00 52.47 187 SER A C 1
ATOM 1442 O O . SER A 1 187 ? -18.181 12.997 -15.600 1.00 52.47 187 SER A O 1
ATOM 1444 N N . SER A 1 188 ? -16.550 12.441 -14.161 1.00 47.53 188 SER A N 1
ATOM 1445 C CA . SER A 1 188 ? -16.033 13.811 -13.982 1.00 47.53 188 SER A CA 1
ATOM 1446 C C . SER A 1 188 ? -14.564 14.046 -14.367 1.00 47.53 188 SER A C 1
ATOM 1448 O O . SER A 1 188 ? -14.149 15.204 -14.441 1.00 47.53 188 SER A O 1
ATOM 1450 N N . HIS A 1 189 ? -13.771 13.016 -14.690 1.00 46.00 189 HIS A N 1
ATOM 1451 C CA . HIS A 1 189 ? -12.349 13.198 -15.018 1.00 46.00 189 HIS A CA 1
ATOM 1452 C C . HIS A 1 189 ? -11.946 12.525 -16.336 1.00 46.00 189 HIS A C 1
ATOM 1454 O O . HIS A 1 189 ? -11.760 11.315 -16.424 1.00 46.00 189 HIS A O 1
ATOM 1460 N N . SER A 1 190 ? -11.769 13.360 -17.367 1.00 39.38 190 SER A N 1
ATOM 1461 C CA . SER A 1 190 ? -11.194 13.021 -18.673 1.00 39.38 190 SER A CA 1
ATOM 1462 C C . SER A 1 190 ? -9.906 12.203 -18.518 1.00 39.38 190 SER A C 1
ATOM 1464 O O . SER A 1 190 ? -8.872 12.722 -18.091 1.00 39.38 190 SER A O 1
ATOM 1466 N N . SER A 1 191 ? -9.952 10.935 -18.921 1.00 39.50 191 SER A N 1
ATOM 1467 C CA . SER A 1 191 ? -8.800 10.046 -19.044 1.00 39.50 191 SER A CA 1
ATOM 1468 C C . SER A 1 191 ? -7.773 10.636 -20.014 1.00 39.50 191 SER A C 1
ATOM 1470 O O . SER A 1 191 ? -7.903 10.510 -21.230 1.00 39.50 191 SER A O 1
ATOM 1472 N N . LEU A 1 192 ? -6.744 11.297 -19.478 1.00 40.91 192 LEU A N 1
ATOM 1473 C CA . LEU A 1 192 ? -5.599 11.722 -20.276 1.00 40.91 192 LEU A CA 1
ATOM 1474 C C . LEU A 1 192 ? -4.850 10.476 -20.779 1.00 40.91 192 LEU A C 1
ATOM 1476 O O . LEU A 1 192 ? -4.558 9.585 -19.966 1.00 40.91 192 LEU A O 1
ATOM 1480 N N . PRO A 1 193 ? -4.524 10.405 -22.084 1.00 39.06 193 PRO A N 1
ATOM 1481 C CA . PRO A 1 193 ? -3.762 9.299 -22.644 1.00 39.06 193 PRO A CA 1
ATOM 1482 C C . PRO A 1 193 ? -2.408 9.144 -21.940 1.00 39.06 193 PRO A C 1
ATOM 1484 O O . PRO A 1 193 ? -1.868 10.087 -21.352 1.00 39.06 193 PRO A O 1
ATOM 1487 N N . LEU A 1 194 ? -1.880 7.917 -21.996 1.00 44.03 194 LEU A N 1
ATOM 1488 C CA . LEU A 1 194 ? -0.515 7.562 -21.608 1.00 44.03 194 LEU A CA 1
ATOM 1489 C C . LEU A 1 194 ? 0.456 8.651 -22.109 1.00 44.03 194 LEU A C 1
ATOM 1491 O O . LEU A 1 194 ? 0.445 8.964 -23.295 1.00 44.03 194 LEU A O 1
ATOM 1495 N N . VAL A 1 195 ? 1.217 9.251 -21.190 1.00 43.78 195 VAL A N 1
ATOM 1496 C CA . VAL A 1 195 ? 2.221 10.320 -21.369 1.00 43.78 195 VAL A CA 1
ATOM 1497 C C . VAL A 1 195 ? 2.454 10.787 -22.819 1.00 43.78 195 VAL A C 1
ATOM 1499 O O . VAL A 1 195 ? 3.260 10.224 -23.553 1.00 43.78 195 VAL A O 1
ATOM 1502 N N . VAL A 1 196 ? 1.845 11.921 -23.173 1.00 37.28 196 VAL A N 1
ATOM 1503 C CA . VAL A 1 196 ? 2.470 12.922 -24.052 1.00 37.28 196 VAL A CA 1
ATOM 1504 C C . VAL A 1 196 ? 2.497 14.233 -23.276 1.00 37.28 196 VAL A C 1
ATOM 1506 O O . VAL A 1 196 ? 1.612 15.071 -23.401 1.00 37.28 196 VAL A O 1
ATOM 1509 N N . VAL A 1 197 ? 3.517 14.404 -22.435 1.00 37.56 197 VAL A N 1
ATOM 1510 C CA . VAL A 1 197 ? 3.911 15.733 -21.955 1.00 37.56 197 VAL A CA 1
ATOM 1511 C C . VAL A 1 197 ? 5.160 16.121 -22.733 1.00 37.56 197 VAL A C 1
ATOM 1513 O O . VAL A 1 197 ? 6.289 15.981 -22.272 1.00 37.56 197 VAL A O 1
ATOM 1516 N N . ALA A 1 198 ? 4.947 16.567 -23.969 1.00 30.95 198 ALA A N 1
ATOM 1517 C CA . ALA A 1 198 ? 5.932 17.356 -24.687 1.00 30.95 198 ALA A CA 1
ATOM 1518 C C . ALA A 1 198 ? 5.818 18.799 -24.173 1.00 30.95 198 ALA A C 1
ATOM 1520 O O . ALA A 1 198 ? 5.061 19.601 -24.718 1.00 30.95 198 ALA A O 1
ATOM 1521 N N . CYS A 1 199 ? 6.529 19.128 -23.090 1.00 28.08 199 CYS A N 1
ATOM 1522 C CA . CYS A 1 199 ? 6.669 20.515 -22.647 1.00 28.08 199 CYS A CA 1
ATOM 1523 C C . CYS A 1 199 ? 7.485 21.295 -23.684 1.00 28.08 199 CYS A C 1
ATOM 1525 O O . CYS A 1 199 ? 8.713 21.334 -23.633 1.00 28.08 199 CYS A O 1
ATOM 1527 N N . SER A 1 200 ? 6.775 21.906 -24.628 1.00 32.62 200 SER A N 1
ATOM 1528 C CA . SER A 1 200 ? 7.287 22.934 -25.527 1.00 32.62 200 SER A CA 1
ATOM 1529 C C . SER A 1 200 ? 6.819 24.277 -24.974 1.00 32.62 200 SER A C 1
ATOM 1531 O O . SER A 1 200 ? 5.725 24.729 -25.295 1.00 32.62 200 SER A O 1
ATOM 1533 N N . SER A 1 201 ? 7.599 24.903 -24.098 1.00 33.03 201 SER A N 1
ATOM 1534 C CA . SER A 1 201 ? 7.346 26.294 -23.714 1.00 33.03 201 SER A CA 1
ATOM 1535 C C . SER A 1 201 ? 8.655 27.055 -23.535 1.00 33.03 201 SER A C 1
ATOM 1537 O O . SER A 1 201 ? 9.452 26.801 -22.633 1.00 33.03 201 SER A O 1
ATOM 1539 N N . SER A 1 202 ? 8.864 27.985 -24.466 1.00 31.00 202 SER A N 1
ATOM 1540 C CA . SER A 1 202 ? 9.860 29.051 -24.410 1.00 31.00 202 SER A CA 1
ATOM 1541 C C . SER A 1 202 ? 9.533 30.027 -23.272 1.00 31.00 202 SER A C 1
ATOM 1543 O O . SER A 1 202 ? 8.353 30.294 -23.036 1.00 31.00 202 SER A O 1
ATOM 1545 N N . PRO A 1 203 ? 10.535 30.598 -22.584 1.00 30.23 203 PRO A N 1
ATOM 1546 C CA . PRO A 1 203 ? 10.307 31.629 -21.584 1.00 30.23 203 PRO A CA 1
ATOM 1547 C C . PRO A 1 203 ? 10.112 32.990 -22.266 1.00 30.23 203 PRO A C 1
ATOM 1549 O O . PRO A 1 203 ? 10.924 33.400 -23.095 1.00 30.23 203 PRO A O 1
ATOM 1552 N N . SER A 1 204 ? 9.037 33.693 -21.913 1.00 33.44 204 SER A N 1
ATOM 1553 C CA . SER A 1 204 ? 8.834 35.105 -22.241 1.00 33.44 204 SER A CA 1
ATOM 1554 C C . SER A 1 204 ? 8.523 35.875 -20.962 1.00 33.44 204 SER A C 1
ATOM 1556 O O . SER A 1 204 ? 7.645 35.494 -20.195 1.00 33.44 204 SER A O 1
ATOM 1558 N N . ASP A 1 205 ? 9.352 36.893 -20.775 1.00 30.05 205 ASP A N 1
ATOM 1559 C CA . ASP A 1 205 ? 9.425 38.006 -19.832 1.00 30.05 205 ASP A CA 1
ATOM 1560 C C . ASP A 1 205 ? 8.346 38.230 -18.762 1.00 30.05 205 ASP A C 1
ATOM 1562 O O . ASP A 1 205 ? 7.140 38.282 -18.997 1.00 30.05 205 ASP A O 1
ATOM 1566 N N . ALA A 1 206 ? 8.876 38.486 -17.565 1.00 32.38 206 ALA A N 1
ATOM 1567 C CA . ALA A 1 206 ? 8.195 38.952 -16.372 1.00 32.38 206 ALA A CA 1
ATOM 1568 C C . ALA A 1 206 ? 7.822 40.442 -16.462 1.00 32.38 206 ALA A C 1
ATOM 1570 O O . ALA A 1 206 ? 8.604 41.270 -16.931 1.00 32.38 206 ALA A O 1
ATOM 1571 N N . SER A 1 207 ? 6.665 40.797 -15.900 1.00 30.36 207 SER A N 1
ATOM 1572 C CA . SER A 1 207 ? 6.346 42.169 -15.509 1.00 30.36 207 SER A CA 1
ATOM 1573 C C . SER A 1 207 ? 5.678 42.164 -14.135 1.00 30.36 207 SER A C 1
ATOM 1575 O O . SER A 1 207 ? 4.715 41.435 -13.903 1.00 30.36 207 SER A O 1
ATOM 1577 N N . SER A 1 208 ? 6.253 42.943 -13.222 1.00 33.94 208 SER A N 1
ATOM 1578 C CA . SER A 1 208 ? 5.835 43.104 -11.831 1.00 33.94 208 SER A CA 1
ATOM 1579 C C . SER A 1 208 ? 4.699 44.119 -11.713 1.00 33.94 208 SER A C 1
ATOM 1581 O O . SER A 1 208 ? 4.795 45.207 -12.278 1.00 33.94 208 SER A O 1
ATOM 1583 N N . GLN A 1 209 ? 3.691 43.822 -10.893 1.00 32.62 209 GLN A N 1
ATOM 1584 C CA . GLN A 1 209 ? 2.824 44.838 -10.297 1.00 32.62 209 GLN A CA 1
ATOM 1585 C C . GLN A 1 209 ? 2.570 44.521 -8.820 1.00 32.62 209 GLN A C 1
ATOM 1587 O O . GLN A 1 209 ? 2.128 43.430 -8.467 1.00 32.62 209 GLN A O 1
ATOM 1592 N N . GLU A 1 210 ? 2.897 45.508 -7.982 1.00 42.09 210 GLU A N 1
ATOM 1593 C CA . GLU A 1 210 ? 2.432 45.682 -6.604 1.00 42.09 210 GLU A CA 1
ATOM 1594 C C . GLU A 1 210 ? 0.898 45.721 -6.547 1.00 42.09 210 GLU A C 1
ATOM 1596 O O . GLU A 1 210 ? 0.289 46.170 -7.513 1.00 42.09 210 GLU A O 1
ATOM 1601 N N . ILE A 1 211 ? 0.299 45.336 -5.408 1.00 32.78 211 ILE A N 1
ATOM 1602 C CA . ILE A 1 211 ? -0.811 46.047 -4.732 1.00 32.78 211 ILE A CA 1
ATOM 1603 C C . ILE A 1 211 ? -1.114 45.390 -3.362 1.00 32.78 211 ILE A C 1
ATOM 1605 O O . ILE A 1 211 ? -1.390 44.199 -3.262 1.00 32.78 211 ILE A O 1
ATOM 1609 N N . SER A 1 212 ? -1.019 46.244 -2.340 1.00 34.88 212 SER A N 1
ATOM 1610 C CA . SER A 1 212 ? -1.800 46.455 -1.103 1.00 34.88 212 SER A CA 1
ATOM 1611 C C . SER A 1 212 ? -2.551 45.335 -0.354 1.00 34.88 212 SER A C 1
ATOM 1613 O O . SER A 1 212 ? -3.397 44.628 -0.891 1.00 34.88 212 SER A O 1
ATOM 1615 N N . GLU A 1 213 ? -2.348 45.356 0.972 1.00 37.09 213 GLU A N 1
ATOM 1616 C CA . GLU A 1 213 ? -3.179 44.765 2.036 1.00 37.09 213 GLU A CA 1
ATOM 1617 C C . GLU A 1 213 ? -4.632 45.280 2.030 1.00 37.09 213 GLU A C 1
ATOM 1619 O O . GLU A 1 213 ? -4.877 46.448 1.704 1.00 37.09 213 GLU A O 1
ATOM 1624 N N . PRO A 1 214 ? -5.595 44.451 2.486 1.00 38.47 214 PRO A N 1
ATOM 1625 C CA . PRO A 1 214 ? -6.417 44.913 3.608 1.00 38.47 214 PRO A CA 1
ATOM 1626 C C . PRO A 1 214 ? -6.869 43.828 4.613 1.00 38.47 214 PRO A C 1
ATOM 1628 O O . PRO A 1 214 ? -7.326 42.746 4.262 1.00 38.47 214 PRO A O 1
ATOM 1631 N N . THR A 1 215 ? -6.804 44.231 5.884 1.00 36.41 215 THR A N 1
ATOM 1632 C CA . THR A 1 215 ? -7.851 44.188 6.926 1.00 36.41 215 THR A CA 1
ATOM 1633 C C . THR A 1 215 ? -8.626 42.890 7.225 1.00 36.41 215 THR A C 1
ATOM 1635 O O . THR A 1 215 ? -9.478 42.418 6.479 1.00 36.41 215 THR A O 1
ATOM 1638 N N . THR A 1 216 ? -8.422 42.451 8.469 1.00 44.16 216 THR A N 1
ATOM 1639 C CA . THR A 1 216 ? -9.160 41.497 9.312 1.00 44.16 216 THR A CA 1
ATOM 1640 C C . THR A 1 216 ? -10.694 41.586 9.245 1.00 44.16 216 THR A C 1
ATOM 1642 O O . THR A 1 216 ? -11.247 42.681 9.378 1.00 44.16 216 THR A O 1
ATOM 1645 N N . PRO A 1 217 ? -11.390 40.430 9.274 1.00 44.19 217 PRO A N 1
ATOM 1646 C CA . PRO A 1 217 ? -12.638 40.352 10.030 1.00 44.19 217 PRO A CA 1
ATOM 1647 C C . PRO A 1 217 ? -12.765 39.115 10.945 1.00 44.19 217 PRO A C 1
ATOM 1649 O O . PRO A 1 217 ? -12.482 37.985 10.570 1.00 44.19 217 PRO A O 1
ATOM 1652 N N . ALA A 1 218 ? -13.244 39.411 12.156 1.00 40.19 218 ALA A N 1
ATOM 1653 C CA . ALA A 1 218 ? -14.190 38.671 12.997 1.00 40.19 218 ALA A 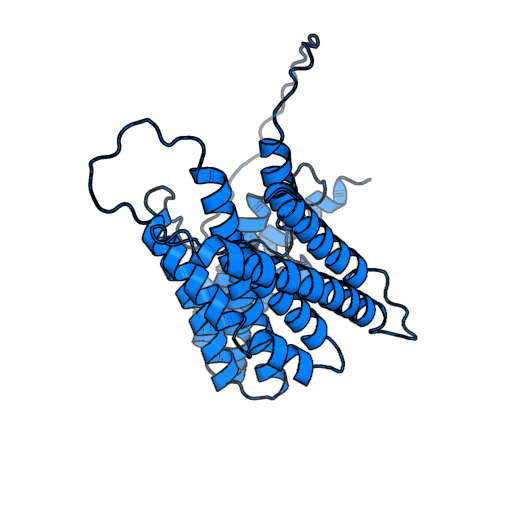CA 1
ATOM 1654 C C . ALA A 1 218 ? -14.111 37.129 13.088 1.00 40.19 218 ALA A C 1
ATOM 1656 O O . ALA A 1 218 ? -14.553 36.393 12.206 1.00 40.19 218 ALA A O 1
ATOM 1657 N N . SER A 1 219 ? -13.712 36.658 14.276 1.00 37.00 219 SER A N 1
ATOM 1658 C CA . SER A 1 219 ? -13.877 35.281 14.748 1.00 37.00 219 SER A CA 1
ATOM 1659 C C . SER A 1 219 ? -15.348 34.864 14.751 1.00 37.00 219 SER A C 1
ATOM 1661 O O . SER A 1 219 ? -16.128 35.281 15.606 1.00 37.00 219 SER A O 1
ATOM 1663 N N . THR A 1 220 ? -15.706 34.001 13.806 1.00 38.34 220 THR A N 1
ATOM 1664 C CA . THR A 1 220 ? -16.952 33.233 13.829 1.00 38.34 220 THR A CA 1
ATOM 1665 C C . THR A 1 220 ? -16.637 31.890 14.481 1.00 38.34 220 THR A C 1
ATOM 1667 O O . THR A 1 220 ? -15.719 31.199 14.051 1.00 38.34 220 THR A O 1
ATOM 1670 N N . THR A 1 221 ? -17.345 31.542 15.554 1.00 48.06 221 THR A N 1
ATOM 1671 C CA . THR A 1 221 ? -17.227 30.250 16.243 1.00 48.06 221 THR A CA 1
ATOM 1672 C C . THR A 1 221 ? -17.744 29.141 15.326 1.00 48.06 221 THR A C 1
ATOM 1674 O O . THR A 1 221 ? -18.942 28.878 15.276 1.00 48.06 221 THR A O 1
ATOM 1677 N N . THR A 1 222 ? -16.843 28.534 14.557 1.00 42.31 222 THR A N 1
ATOM 1678 C CA . THR A 1 222 ? -17.117 27.377 13.702 1.00 42.31 222 THR A CA 1
ATOM 1679 C C . THR A 1 222 ? -17.211 26.089 14.522 1.00 42.31 222 THR A C 1
ATOM 1681 O O . THR A 1 222 ? -16.497 25.877 15.499 1.00 42.31 222 THR A O 1
ATOM 1684 N N . GLU A 1 223 ? -18.162 25.260 14.108 1.00 54.28 223 GLU A N 1
ATOM 1685 C CA . GLU A 1 223 ? -18.689 24.062 14.755 1.00 54.28 223 GLU A CA 1
ATOM 1686 C C . GLU A 1 223 ? -17.702 22.874 14.876 1.00 54.28 223 GLU A C 1
ATOM 1688 O O . GLU A 1 223 ? -16.779 22.737 14.074 1.00 54.28 223 GLU A O 1
ATOM 1693 N N . PRO A 1 224 ? -17.941 21.931 15.813 1.00 55.97 224 PRO A N 1
ATOM 1694 C CA . PRO A 1 224 ? -17.096 20.749 16.062 1.00 55.97 224 PRO A CA 1
ATOM 1695 C C . PRO A 1 224 ? -16.927 19.759 14.885 1.00 55.97 224 PRO A C 1
ATOM 1697 O O . PRO A 1 224 ? -16.110 18.843 14.973 1.00 55.97 224 PRO A O 1
ATOM 1700 N N . THR A 1 225 ? -17.666 19.900 13.781 1.00 55.94 225 THR A N 1
ATOM 1701 C CA . THR A 1 225 ? -17.620 18.992 12.617 1.00 55.94 225 THR A CA 1
ATOM 1702 C C . THR A 1 225 ? -16.458 19.268 11.659 1.00 55.94 225 THR A C 1
ATOM 1704 O O . THR A 1 225 ? -15.947 18.321 11.055 1.00 55.94 225 THR A O 1
ATOM 1707 N N . SER A 1 226 ? -15.978 20.515 11.540 1.00 63.81 226 SER A N 1
ATOM 1708 C CA . SER A 1 226 ? -14.802 20.819 10.703 1.00 63.81 226 SER A CA 1
ATOM 1709 C C . SER A 1 226 ? -13.540 20.162 11.269 1.00 63.81 226 SER A C 1
ATOM 1711 O O . SER A 1 226 ? -12.770 19.558 10.525 1.00 63.81 226 SER A O 1
ATOM 1713 N N . SER A 1 227 ? -13.411 20.158 12.599 1.00 71.44 227 SER A N 1
ATOM 1714 C CA . SER A 1 227 ? -12.288 19.557 13.325 1.00 71.44 227 SER A CA 1
ATOM 1715 C C . SER A 1 227 ? -12.162 18.045 13.093 1.00 71.44 227 SER A C 1
ATOM 1717 O O . SER A 1 227 ? -11.056 17.532 12.967 1.00 71.44 227 SER A O 1
ATOM 1719 N N . ILE A 1 228 ? -13.282 17.327 12.966 1.00 68.12 228 ILE A N 1
ATOM 1720 C CA . ILE A 1 228 ? -13.320 15.875 12.717 1.00 68.12 228 ILE A CA 1
ATOM 1721 C C . ILE A 1 228 ? -12.825 15.540 11.305 1.00 68.12 228 ILE A C 1
ATOM 1723 O O . ILE A 1 228 ? -12.007 14.636 11.137 1.00 68.12 228 ILE A O 1
ATOM 1727 N N . ASN A 1 229 ? -13.302 16.266 10.290 1.00 66.88 229 ASN A N 1
ATOM 1728 C CA . ASN A 1 229 ? -12.879 16.058 8.903 1.00 66.88 229 ASN A CA 1
ATOM 1729 C C . ASN A 1 229 ? -11.412 16.459 8.694 1.00 66.88 229 ASN A C 1
ATOM 1731 O O . ASN A 1 229 ? -10.697 15.800 7.943 1.00 66.88 229 ASN A O 1
ATOM 1735 N N . GLU A 1 230 ? -10.954 17.518 9.358 1.00 72.81 230 GLU A N 1
ATOM 1736 C CA . GLU A 1 230 ? -9.549 17.927 9.349 1.00 72.81 230 GLU A CA 1
ATOM 1737 C C . GLU A 1 230 ? -8.660 16.931 10.086 1.00 72.81 230 GLU A C 1
ATOM 1739 O O . GLU A 1 230 ? -7.604 16.593 9.569 1.00 72.81 230 GLU A O 1
ATOM 1744 N N . ALA A 1 231 ? -9.090 16.399 11.235 1.00 69.25 231 ALA A N 1
ATOM 1745 C CA . ALA A 1 231 ? -8.357 15.363 11.959 1.00 69.25 231 ALA A CA 1
ATOM 1746 C C . ALA A 1 231 ? -8.262 14.063 11.150 1.00 69.25 231 ALA A C 1
ATOM 1748 O O . ALA A 1 231 ? -7.202 13.447 11.107 1.00 69.25 231 ALA A O 1
ATOM 1749 N N . LEU A 1 232 ? -9.342 13.679 10.463 1.00 66.75 232 LEU A N 1
ATOM 1750 C CA . LEU A 1 232 ? -9.351 12.573 9.505 1.00 66.75 232 LEU A CA 1
ATOM 1751 C C . LEU A 1 232 ? -8.353 12.786 8.381 1.00 66.75 232 LEU A C 1
ATOM 1753 O O . LEU A 1 232 ? -7.495 11.946 8.144 1.00 66.75 232 LEU A O 1
ATOM 1757 N N . LYS A 1 233 ? -8.463 13.926 7.696 1.00 68.12 233 LYS A N 1
ATOM 1758 C CA . LYS A 1 233 ? -7.546 14.289 6.622 1.00 68.12 233 LYS A CA 1
ATOM 1759 C C . LYS A 1 233 ? -6.115 14.280 7.151 1.00 68.12 233 LYS A C 1
ATOM 1761 O O . LYS A 1 233 ? -5.282 13.575 6.614 1.00 68.12 233 LYS A O 1
ATOM 1766 N N . ALA A 1 234 ? -5.833 14.948 8.263 1.00 67.56 234 ALA A N 1
ATOM 1767 C CA . ALA A 1 234 ? -4.504 14.999 8.863 1.00 67.56 234 ALA A CA 1
ATOM 1768 C C . ALA A 1 234 ? -3.957 13.623 9.276 1.00 67.56 234 ALA A C 1
ATOM 1770 O O . ALA A 1 234 ? -2.751 13.418 9.195 1.00 67.56 234 ALA A O 1
ATOM 1771 N N . ALA A 1 235 ? -4.808 12.690 9.706 1.00 62.22 235 ALA A N 1
ATOM 1772 C CA . ALA A 1 235 ? -4.390 11.327 10.024 1.00 62.22 235 ALA A CA 1
ATOM 1773 C C . ALA A 1 235 ? -4.147 10.454 8.780 1.00 62.22 235 ALA A C 1
ATOM 1775 O O . ALA A 1 235 ? -3.446 9.456 8.888 1.00 62.22 235 ALA A O 1
ATOM 1776 N N . TYR A 1 236 ? -4.690 10.827 7.615 1.00 63.00 236 TYR A N 1
ATOM 1777 C CA . TYR A 1 236 ? -4.644 10.021 6.385 1.00 63.00 236 TYR A CA 1
ATOM 1778 C C . TYR A 1 236 ? -3.923 10.693 5.196 1.00 63.00 236 TYR A C 1
ATOM 1780 O O . TYR A 1 236 ? -3.751 10.072 4.149 1.00 63.00 236 TYR A O 1
ATOM 1788 N N . ASN A 1 237 ? -3.471 11.943 5.325 1.00 58.56 237 ASN A N 1
ATOM 1789 C CA . ASN A 1 237 ? -3.029 12.787 4.202 1.00 58.56 237 ASN A CA 1
ATOM 1790 C C . ASN A 1 237 ? -1.628 12.491 3.629 1.00 58.56 237 ASN A C 1
ATOM 1792 O O . ASN A 1 237 ? -1.195 13.215 2.738 1.00 58.56 237 ASN A O 1
ATOM 1796 N N . GLY A 1 238 ? -0.915 11.459 4.081 1.00 58.62 238 GLY A N 1
ATOM 1797 C CA . GLY A 1 238 ? 0.442 11.165 3.594 1.00 58.62 238 GLY A CA 1
ATOM 1798 C C . GLY A 1 238 ? 0.550 9.797 2.933 1.00 58.62 238 GLY A C 1
ATOM 1799 O O . GLY A 1 238 ? 0.345 9.633 1.731 1.00 58.62 238 GLY A O 1
ATOM 1800 N N . GLU A 1 239 ? 0.857 8.791 3.744 1.00 58.19 239 GLU A N 1
ATOM 1801 C CA . GLU A 1 239 ? 1.127 7.421 3.288 1.00 58.19 239 GLU A CA 1
ATOM 1802 C C . GLU A 1 239 ? -0.129 6.567 3.098 1.00 58.19 239 GLU A C 1
ATOM 1804 O O . GLU A 1 239 ? -0.087 5.470 2.538 1.00 58.19 239 GLU A O 1
ATOM 1809 N N . ASP A 1 240 ? -1.255 7.064 3.591 1.00 65.38 240 ASP A N 1
ATOM 1810 C CA . ASP A 1 240 ? -2.519 6.350 3.720 1.00 65.38 240 ASP A CA 1
ATOM 1811 C C . ASP A 1 240 ? -3.565 6.785 2.695 1.00 65.38 240 ASP A C 1
ATOM 1813 O O . ASP A 1 240 ? -4.728 6.396 2.767 1.00 65.38 240 ASP A O 1
ATOM 1817 N N . SER A 1 241 ? -3.177 7.595 1.712 1.00 84.81 241 SER A N 1
ATOM 1818 C CA . SER A 1 241 ? -4.098 7.897 0.626 1.00 84.81 241 SER A CA 1
ATOM 1819 C C . SER A 1 241 ? -4.323 6.651 -0.234 1.00 84.81 241 SER A C 1
ATOM 1821 O O . SER A 1 241 ? -3.402 5.875 -0.517 1.00 84.81 241 SER A O 1
ATOM 1823 N N . VAL A 1 242 ? -5.558 6.492 -0.713 1.00 89.25 242 VAL A N 1
ATOM 1824 C CA . VAL A 1 242 ? -5.933 5.430 -1.658 1.00 89.25 242 VAL A CA 1
ATOM 1825 C C . VAL A 1 242 ? -4.981 5.421 -2.862 1.00 89.25 242 VAL A C 1
ATOM 1827 O O . VAL A 1 242 ? -4.536 4.363 -3.306 1.00 89.25 242 VAL A O 1
ATOM 1830 N N . GLU A 1 243 ? -4.600 6.602 -3.355 1.00 89.69 243 GLU A N 1
ATOM 1831 C CA . GLU A 1 243 ? -3.721 6.749 -4.514 1.00 89.69 243 GLU A CA 1
ATOM 1832 C C . GLU A 1 243 ? -2.289 6.257 -4.258 1.00 89.69 243 GLU A C 1
ATOM 1834 O O . GLU A 1 243 ? -1.688 5.650 -5.156 1.00 89.69 243 GLU A O 1
ATOM 1839 N N . VAL A 1 244 ? -1.751 6.488 -3.053 1.00 88.25 244 VAL A N 1
ATOM 1840 C CA . VAL A 1 244 ? -0.442 5.972 -2.620 1.00 88.25 244 VAL A CA 1
ATOM 1841 C C . VAL A 1 244 ? -0.493 4.454 -2.511 1.00 88.25 244 VAL A C 1
ATOM 1843 O O . VAL A 1 244 ? 0.321 3.774 -3.139 1.00 88.25 244 VAL A O 1
ATOM 1846 N N . GLN A 1 245 ? -1.496 3.911 -1.818 1.00 92.12 245 GLN A N 1
ATOM 1847 C CA . GLN A 1 245 ? -1.630 2.464 -1.642 1.00 92.12 245 GLN A CA 1
ATOM 1848 C C . GLN A 1 245 ? -1.845 1.734 -2.968 1.00 92.12 245 GLN A C 1
ATOM 1850 O O . GLN A 1 245 ? -1.237 0.694 -3.216 1.00 92.12 245 GLN A O 1
ATOM 1855 N N . ARG A 1 246 ? -2.614 2.324 -3.884 1.00 94.50 246 ARG A N 1
ATOM 1856 C CA . ARG A 1 246 ? -2.779 1.795 -5.238 1.00 94.50 246 ARG A CA 1
ATOM 1857 C C . ARG A 1 246 ? -1.472 1.783 -6.030 1.00 94.50 246 ARG A C 1
ATOM 1859 O O . ARG A 1 246 ? -1.205 0.840 -6.774 1.00 94.50 246 ARG A O 1
ATOM 1866 N N . THR A 1 247 ? -0.659 2.826 -5.895 1.00 93.38 247 THR A N 1
ATOM 1867 C CA . THR A 1 247 ? 0.651 2.904 -6.558 1.00 93.38 247 THR A CA 1
ATOM 1868 C C . THR A 1 247 ? 1.601 1.829 -6.022 1.00 93.38 247 THR A C 1
ATOM 1870 O O . THR A 1 247 ? 2.282 1.174 -6.815 1.00 93.38 247 THR A O 1
ATOM 1873 N N . ALA A 1 248 ? 1.570 1.572 -4.709 1.00 93.56 248 ALA A N 1
ATOM 1874 C CA . ALA A 1 248 ? 2.281 0.455 -4.088 1.00 93.56 248 ALA A CA 1
ATOM 1875 C C . ALA A 1 248 ? 1.788 -0.908 -4.609 1.00 93.56 248 ALA A C 1
ATOM 1877 O O . ALA A 1 248 ? 2.607 -1.748 -4.969 1.00 93.56 248 ALA A O 1
ATOM 1878 N N . THR A 1 249 ? 0.472 -1.108 -4.767 1.00 96.75 249 THR A N 1
ATOM 1879 C CA . THR A 1 249 ? -0.083 -2.341 -5.359 1.00 96.75 249 THR A CA 1
ATOM 1880 C C . THR A 1 249 ? 0.487 -2.613 -6.751 1.00 96.75 249 THR A C 1
ATOM 1882 O O . THR A 1 249 ? 0.911 -3.730 -7.033 1.00 96.75 249 THR A O 1
ATOM 1885 N N . LEU A 1 250 ? 0.544 -1.602 -7.625 1.00 96.62 250 LEU A N 1
ATOM 1886 C CA . LEU A 1 250 ? 1.098 -1.760 -8.977 1.00 96.62 250 LEU A CA 1
ATOM 1887 C C . LEU A 1 250 ? 2.599 -2.059 -8.954 1.00 96.62 250 LEU A C 1
ATOM 1889 O O . LEU A 1 250 ? 3.085 -2.848 -9.761 1.00 96.62 250 LEU A O 1
ATOM 1893 N N . PHE A 1 251 ? 3.333 -1.450 -8.023 1.00 95.88 251 PHE A N 1
ATOM 1894 C CA . PHE A 1 251 ? 4.747 -1.747 -7.828 1.00 95.88 251 PHE A CA 1
ATOM 1895 C C . PHE A 1 251 ? 4.963 -3.207 -7.404 1.00 95.88 251 PHE A C 1
ATOM 1897 O O . PHE A 1 251 ? 5.762 -3.910 -8.023 1.00 95.88 251 PHE A O 1
ATOM 1904 N N . TYR A 1 252 ? 4.201 -3.699 -6.425 1.00 97.12 252 TYR A N 1
ATOM 1905 C CA . TYR A 1 252 ? 4.279 -5.097 -6.003 1.00 97.12 252 TYR A CA 1
ATOM 1906 C C . TYR A 1 252 ? 3.823 -6.068 -7.099 1.00 97.12 252 TYR A C 1
ATOM 1908 O O . TYR A 1 252 ? 4.455 -7.106 -7.280 1.00 97.12 252 TYR A O 1
ATOM 1916 N N . LEU A 1 253 ? 2.803 -5.723 -7.896 1.00 98.12 253 LEU A N 1
ATOM 1917 C CA . LEU A 1 253 ? 2.412 -6.518 -9.069 1.00 98.12 253 LEU A CA 1
ATOM 1918 C C . LEU A 1 253 ? 3.568 -6.640 -10.062 1.00 98.12 253 LEU A C 1
ATOM 1920 O O . LEU A 1 253 ? 3.867 -7.741 -10.522 1.00 98.12 253 LEU A O 1
ATOM 1924 N N . ALA A 1 254 ? 4.267 -5.537 -10.344 1.00 97.25 254 ALA A N 1
ATOM 1925 C CA . ALA A 1 254 ? 5.430 -5.560 -11.223 1.00 97.25 254 ALA A CA 1
ATOM 1926 C C . ALA A 1 254 ? 6.515 -6.522 -10.710 1.00 97.25 254 ALA A C 1
ATOM 1928 O O . ALA A 1 254 ? 7.050 -7.319 -11.485 1.00 97.25 254 ALA A O 1
ATOM 1929 N N . GLN A 1 255 ? 6.811 -6.487 -9.407 1.00 97.12 255 GLN A N 1
ATOM 1930 C CA . GLN A 1 255 ? 7.797 -7.373 -8.785 1.00 97.12 255 GLN A CA 1
ATOM 1931 C C . GLN A 1 255 ? 7.377 -8.845 -8.846 1.00 97.12 255 GLN A C 1
ATOM 1933 O O . GLN A 1 255 ? 8.155 -9.683 -9.300 1.00 97.12 255 GLN A O 1
ATOM 1938 N N . VAL A 1 256 ? 6.142 -9.159 -8.442 1.00 98.19 256 VAL A N 1
ATOM 1939 C CA . VAL A 1 256 ? 5.625 -10.535 -8.401 1.00 98.19 256 VAL A CA 1
ATOM 1940 C C . VAL A 1 256 ? 5.577 -11.155 -9.794 1.00 98.19 256 VAL A C 1
ATOM 1942 O O . VAL A 1 256 ? 6.066 -12.268 -9.975 1.00 98.19 256 VAL A O 1
ATOM 1945 N N . HIS A 1 257 ? 5.084 -10.431 -10.804 1.00 98.25 257 HIS A N 1
ATOM 1946 C CA . HIS A 1 257 ? 5.118 -10.915 -12.188 1.00 98.25 257 HIS A CA 1
ATOM 1947 C C . HIS A 1 257 ? 6.553 -11.148 -12.682 1.00 98.25 257 HIS A C 1
ATOM 1949 O O . HIS A 1 257 ? 6.816 -12.138 -13.363 1.00 98.25 257 HIS A O 1
ATOM 1955 N N . GLY A 1 258 ? 7.502 -10.290 -12.290 1.00 97.06 258 GLY A N 1
ATOM 1956 C CA . GLY A 1 258 ? 8.919 -10.476 -12.603 1.00 97.06 258 GLY A CA 1
ATOM 1957 C C . GLY A 1 258 ? 9.494 -11.763 -12.001 1.00 97.06 258 GLY A C 1
ATOM 1958 O O . GLY A 1 258 ? 10.193 -12.502 -12.696 1.00 97.06 258 GLY A O 1
ATOM 1959 N N . LEU A 1 259 ? 9.152 -12.058 -10.742 1.00 97.44 259 LEU A N 1
ATOM 1960 C CA . LEU A 1 259 ? 9.552 -13.279 -10.029 1.00 97.44 259 LEU A CA 1
ATOM 1961 C C . LEU A 1 259 ? 8.907 -14.543 -10.618 1.00 97.44 259 LEU A C 1
ATOM 1963 O O . LEU A 1 259 ? 9.551 -15.587 -10.678 1.00 97.44 259 LEU A O 1
ATOM 1967 N N . LEU A 1 260 ? 7.676 -14.436 -11.123 1.00 97.88 260 LEU A N 1
ATOM 1968 C CA . LEU A 1 260 ? 6.974 -15.505 -11.846 1.00 97.88 260 LEU A CA 1
ATOM 1969 C C . LEU A 1 260 ? 7.464 -15.692 -13.296 1.00 97.88 260 LEU A C 1
ATOM 1971 O O . LEU A 1 260 ? 7.024 -16.609 -13.986 1.00 97.88 260 LEU A O 1
ATOM 1975 N N . GLY A 1 261 ? 8.374 -14.840 -13.778 1.00 97.31 261 GLY A N 1
ATOM 1976 C CA . GLY A 1 261 ? 8.918 -14.899 -15.137 1.00 97.31 261 GLY A CA 1
ATOM 1977 C C . GLY A 1 261 ? 8.059 -14.214 -16.207 1.00 97.31 261 GLY A C 1
ATOM 1978 O O . GLY A 1 261 ? 8.476 -14.148 -17.366 1.00 97.31 261 GLY A O 1
ATOM 1979 N N . ASP A 1 262 ? 6.917 -13.637 -15.836 1.00 97.88 262 ASP A N 1
ATOM 1980 C CA . ASP A 1 262 ? 6.068 -12.841 -16.723 1.00 97.88 262 ASP A CA 1
ATOM 1981 C C . ASP A 1 262 ? 6.614 -11.411 -16.857 1.00 97.88 262 ASP A C 1
ATOM 1983 O O . ASP A 1 262 ? 6.157 -10.440 -16.244 1.00 97.88 262 ASP A O 1
ATOM 1987 N N . ARG A 1 263 ? 7.669 -11.288 -17.666 1.00 97.19 263 ARG A N 1
ATOM 1988 C CA . ARG A 1 263 ? 8.382 -10.019 -17.857 1.00 97.19 263 ARG A CA 1
ATOM 1989 C C . ARG A 1 263 ? 7.539 -8.956 -18.563 1.00 97.19 263 ARG A C 1
ATOM 1991 O O . ARG A 1 263 ? 7.786 -7.772 -18.355 1.00 97.19 263 ARG A O 1
ATOM 1998 N N . ASP A 1 264 ? 6.582 -9.363 -19.396 1.00 96.69 264 ASP A N 1
ATOM 1999 C CA . ASP A 1 264 ? 5.729 -8.434 -20.138 1.00 96.69 264 ASP A CA 1
ATOM 2000 C C . ASP A 1 264 ? 4.708 -7.771 -19.198 1.00 96.69 264 ASP A C 1
ATOM 2002 O O . ASP A 1 264 ? 4.616 -6.540 -19.173 1.00 96.69 264 ASP A O 1
ATOM 2006 N N . ALA A 1 265 ? 4.030 -8.547 -18.342 1.00 96.81 265 ALA A N 1
ATOM 2007 C CA . ALA A 1 265 ? 3.160 -7.983 -17.307 1.00 96.81 265 ALA A CA 1
ATOM 2008 C C . ALA A 1 265 ? 3.948 -7.148 -16.285 1.00 96.81 265 ALA A C 1
ATOM 2010 O O . ALA A 1 265 ? 3.522 -6.051 -15.920 1.00 96.81 265 ALA A O 1
ATOM 2011 N N . SER A 1 266 ? 5.132 -7.619 -15.874 1.00 97.75 266 SER A N 1
ATOM 2012 C CA . SER A 1 266 ? 6.022 -6.882 -14.968 1.00 97.75 266 SER A CA 1
ATOM 2013 C C . SER A 1 266 ? 6.351 -5.479 -15.496 1.00 97.75 266 SER A C 1
ATOM 2015 O O . SER A 1 266 ? 6.169 -4.482 -14.793 1.00 97.75 266 SER A O 1
ATOM 2017 N N . ALA A 1 267 ? 6.756 -5.380 -16.767 1.00 97.31 267 ALA A N 1
ATOM 2018 C CA . ALA A 1 267 ? 7.051 -4.107 -17.416 1.00 97.31 267 ALA A CA 1
ATOM 2019 C C . ALA A 1 267 ? 5.815 -3.199 -17.527 1.00 97.31 267 ALA A C 1
ATOM 2021 O O . ALA A 1 267 ? 5.918 -1.992 -17.293 1.00 97.31 267 ALA A O 1
ATOM 2022 N N . ALA A 1 268 ? 4.644 -3.765 -17.837 1.00 96.69 268 ALA A N 1
ATOM 2023 C CA . ALA A 1 268 ? 3.393 -3.014 -17.917 1.00 96.69 268 ALA A CA 1
ATOM 2024 C C . ALA A 1 268 ? 3.004 -2.392 -16.563 1.00 96.69 268 ALA A C 1
ATOM 2026 O O . ALA A 1 268 ? 2.707 -1.196 -16.492 1.00 96.69 268 ALA A O 1
ATOM 2027 N N . TYR A 1 269 ? 3.069 -3.167 -15.477 1.00 97.44 269 TYR A N 1
ATOM 2028 C CA . TYR A 1 269 ? 2.785 -2.672 -14.129 1.00 97.44 269 TYR A CA 1
ATOM 2029 C C . TYR A 1 269 ? 3.831 -1.664 -13.636 1.00 97.44 269 TYR A C 1
ATOM 2031 O O . TYR A 1 269 ? 3.467 -0.660 -13.020 1.00 97.44 269 TYR A O 1
ATOM 2039 N N . CYS A 1 270 ? 5.111 -1.863 -13.972 1.00 97.06 270 CYS A N 1
ATOM 2040 C CA . CYS A 1 270 ? 6.171 -0.895 -13.684 1.00 97.06 270 CYS A CA 1
ATOM 2041 C C . CYS A 1 270 ? 5.882 0.459 -14.356 1.00 97.06 270 CYS A C 1
ATOM 2043 O O . CYS A 1 270 ? 5.874 1.498 -13.692 1.00 97.06 270 CYS A O 1
ATOM 2045 N N . ALA A 1 271 ? 5.534 0.448 -15.648 1.00 96.19 271 ALA A N 1
ATOM 2046 C CA . ALA A 1 271 ? 5.142 1.651 -16.380 1.00 96.19 271 ALA A CA 1
ATOM 2047 C C . ALA A 1 271 ? 3.921 2.344 -15.745 1.00 96.19 271 ALA A C 1
ATOM 2049 O O . ALA A 1 271 ? 3.902 3.568 -15.592 1.00 96.19 271 ALA A O 1
ATOM 2050 N N . ALA A 1 272 ? 2.903 1.571 -15.350 1.00 95.00 272 ALA A N 1
ATOM 2051 C CA . ALA A 1 272 ? 1.705 2.092 -14.694 1.00 95.00 272 ALA A CA 1
ATOM 2052 C C . ALA A 1 272 ? 2.022 2.757 -13.342 1.00 95.00 272 ALA A C 1
ATOM 2054 O O . ALA A 1 272 ? 1.496 3.835 -13.053 1.00 95.00 272 ALA A O 1
ATOM 2055 N N . SER A 1 273 ? 2.911 2.156 -12.545 1.00 95.06 273 SER A N 1
ATOM 2056 C CA . SER A 1 273 ? 3.354 2.710 -11.262 1.00 95.06 273 SER A CA 1
ATOM 2057 C C . SER A 1 273 ? 4.122 4.027 -11.444 1.00 95.06 273 SER A C 1
ATOM 2059 O O . SER A 1 273 ? 3.734 5.042 -10.861 1.00 95.06 273 SER A O 1
ATOM 2061 N N . LEU A 1 274 ? 5.116 4.069 -12.345 1.00 93.88 274 LEU A N 1
ATOM 2062 C CA . LEU A 1 274 ? 5.897 5.282 -12.643 1.00 93.88 274 LEU A CA 1
ATOM 2063 C C . LEU A 1 274 ? 5.012 6.443 -13.122 1.00 93.88 274 LEU A C 1
ATOM 2065 O O . LEU A 1 274 ? 5.199 7.589 -12.706 1.00 93.88 274 LEU A O 1
ATOM 2069 N N . ASN A 1 275 ? 4.015 6.150 -13.962 1.00 92.50 275 ASN A N 1
ATOM 2070 C CA . ASN A 1 275 ? 3.061 7.147 -14.446 1.00 92.50 275 ASN A CA 1
ATOM 2071 C C . ASN A 1 275 ? 2.216 7.746 -13.316 1.00 92.50 275 ASN A C 1
ATOM 2073 O O . ASN A 1 275 ? 1.958 8.951 -13.310 1.00 92.50 275 ASN A O 1
ATOM 2077 N N . ARG A 1 276 ? 1.780 6.926 -12.354 1.00 90.31 276 ARG A N 1
ATOM 2078 C CA . ARG A 1 276 ? 1.015 7.407 -11.195 1.00 90.31 276 ARG A CA 1
ATOM 2079 C C . ARG A 1 276 ? 1.881 8.214 -10.240 1.00 90.31 276 ARG A C 1
ATOM 2081 O O . ARG A 1 276 ? 1.454 9.282 -9.818 1.00 90.31 276 ARG A O 1
ATOM 2088 N N . GLN A 1 277 ? 3.108 7.766 -9.981 1.00 89.75 277 GLN A N 1
ATOM 2089 C CA . GLN A 1 277 ? 4.092 8.521 -9.202 1.00 89.75 277 GLN A CA 1
ATOM 2090 C C . GLN A 1 277 ? 4.290 9.934 -9.774 1.00 89.75 277 GLN A C 1
ATOM 2092 O O . GLN A 1 277 ? 4.197 10.915 -9.035 1.00 89.75 277 GLN A O 1
ATOM 2097 N N . LEU A 1 278 ? 4.445 10.063 -11.099 1.00 88.44 278 LEU A N 1
ATOM 2098 C CA . LEU A 1 278 ? 4.527 11.370 -11.757 1.00 88.44 278 LEU A CA 1
ATOM 2099 C C . LEU A 1 278 ? 3.264 12.210 -11.570 1.00 88.44 278 LEU A C 1
ATOM 2101 O O . LEU A 1 278 ? 3.368 13.365 -11.161 1.00 88.44 278 LEU A O 1
ATOM 2105 N N . ARG A 1 279 ? 2.079 11.648 -11.840 1.00 84.75 279 ARG A N 1
ATOM 2106 C CA . ARG A 1 279 ? 0.801 12.366 -11.682 1.00 84.75 279 ARG A CA 1
ATOM 2107 C C . ARG A 1 279 ? 0.645 12.903 -10.261 1.00 84.75 279 ARG A C 1
ATOM 2109 O O . ARG A 1 279 ? 0.367 14.086 -10.085 1.00 84.75 279 ARG A O 1
ATOM 2116 N N . ASN A 1 280 ? 0.925 12.070 -9.265 1.00 80.12 280 ASN A N 1
ATOM 2117 C CA . ASN A 1 280 ? 0.806 12.451 -7.862 1.00 80.12 280 ASN A CA 1
ATOM 2118 C C . ASN A 1 280 ? 1.819 13.548 -7.485 1.00 80.12 280 ASN A C 1
ATOM 2120 O O . ASN A 1 280 ? 1.487 14.445 -6.719 1.00 80.12 280 ASN A O 1
ATOM 2124 N N . SER A 1 281 ? 3.018 13.540 -8.081 1.00 76.69 281 SER A N 1
ATOM 2125 C CA . SER A 1 281 ? 4.044 14.564 -7.829 1.00 76.69 281 SER A CA 1
ATOM 2126 C C . SER A 1 281 ? 3.784 15.927 -8.487 1.00 76.69 281 SER A C 1
ATOM 2128 O O . SER A 1 281 ? 4.279 16.937 -7.993 1.00 76.69 281 SER A O 1
ATOM 2130 N N . VAL A 1 282 ? 3.043 15.973 -9.602 1.00 65.81 282 VAL A N 1
ATOM 2131 C CA . VAL A 1 282 ? 2.779 17.212 -10.361 1.00 65.81 282 VAL A CA 1
ATOM 2132 C C . VAL A 1 282 ? 1.567 17.961 -9.810 1.00 65.81 282 VAL A C 1
ATOM 2134 O O . VAL A 1 282 ? 1.576 19.188 -9.771 1.00 65.81 282 VAL A O 1
ATOM 2137 N N . PHE A 1 283 ? 0.534 17.235 -9.374 1.00 53.78 283 PHE A N 1
ATOM 2138 C CA . PHE A 1 283 ? -0.715 17.828 -8.885 1.00 53.78 283 PHE A CA 1
ATOM 2139 C C . PHE A 1 283 ? -0.779 17.978 -7.359 1.00 53.78 283 PHE A C 1
ATOM 2141 O O . PHE A 1 283 ? -1.677 18.654 -6.861 1.00 53.78 283 PHE A O 1
ATOM 2148 N N . GLY A 1 284 ? 0.170 17.403 -6.613 1.00 55.03 284 GLY A N 1
ATOM 2149 C CA . GLY A 1 284 ? 0.297 17.565 -5.160 1.00 55.03 284 GLY A CA 1
ATOM 2150 C C . GLY A 1 284 ? 0.840 18.940 -4.757 1.00 55.03 284 GLY A C 1
ATOM 2151 O O . GLY A 1 284 ? 1.866 19.005 -4.092 1.00 55.03 284 GLY A O 1
ATOM 2152 N N . GLY A 1 285 ? 0.193 20.022 -5.210 1.00 43.12 285 GLY A N 1
ATOM 2153 C CA . GLY A 1 285 ? 0.605 21.430 -5.111 1.00 43.12 285 GLY A CA 1
ATOM 2154 C C . GLY A 1 285 ? 0.729 22.011 -3.697 1.00 43.12 285 GLY A C 1
ATOM 2155 O O . GLY A 1 285 ? 0.102 23.022 -3.395 1.00 43.12 285 GLY A O 1
ATOM 2156 N N . GLY A 1 286 ? 1.550 21.402 -2.846 1.00 44.62 286 GLY A N 1
ATOM 2157 C CA . GLY A 1 286 ? 2.024 21.987 -1.600 1.00 44.62 286 GLY A CA 1
ATOM 2158 C C . GLY A 1 286 ? 3.203 22.920 -1.865 1.00 44.62 286 GLY A C 1
ATOM 2159 O O . GLY A 1 286 ? 4.132 22.572 -2.594 1.00 44.62 286 GLY A O 1
ATOM 2160 N N . ASP A 1 287 ? 3.140 24.095 -1.253 1.00 45.16 287 ASP A N 1
ATOM 2161 C CA . ASP A 1 287 ? 4.096 25.208 -1.122 1.00 45.16 287 ASP A CA 1
ATOM 2162 C C . ASP A 1 287 ? 5.545 24.863 -0.685 1.00 45.16 287 ASP A C 1
ATOM 2164 O O . ASP A 1 287 ? 6.255 25.700 -0.132 1.00 45.16 287 ASP A O 1
ATOM 2168 N N . GLY A 1 288 ? 6.018 23.641 -0.926 1.00 44.94 288 GLY A N 1
ATOM 2169 C CA . GLY A 1 288 ? 7.281 23.136 -0.397 1.00 44.94 288 GLY A CA 1
ATOM 2170 C C . GLY A 1 288 ? 7.178 22.596 1.031 1.00 44.94 288 GLY A C 1
ATOM 2171 O O . GLY A 1 288 ? 8.153 22.020 1.508 1.00 44.94 288 GLY A O 1
ATOM 2172 N N . SER A 1 289 ? 6.019 22.696 1.691 1.00 42.44 289 SER A N 1
ATOM 2173 C CA . SER A 1 289 ? 5.791 22.141 3.022 1.00 42.44 289 SER A CA 1
ATOM 2174 C C . SER A 1 289 ? 5.100 20.769 2.945 1.00 42.44 289 SER A C 1
ATOM 2176 O O . SER A 1 289 ? 3.978 20.622 2.469 1.00 42.44 289 SER A O 1
ATOM 2178 N N . ALA A 1 290 ? 5.822 19.735 3.385 1.00 39.53 290 ALA A N 1
ATOM 2179 C CA . ALA A 1 290 ? 5.335 18.414 3.817 1.00 39.53 290 ALA A CA 1
ATOM 2180 C C . ALA A 1 290 ? 4.503 17.520 2.857 1.00 39.53 290 ALA A C 1
ATOM 2182 O O . ALA A 1 290 ? 3.979 16.504 3.301 1.00 39.53 290 ALA A O 1
ATOM 2183 N N . GLY A 1 291 ? 4.421 17.816 1.554 1.00 41.47 291 GLY A N 1
ATOM 2184 C CA . GLY A 1 291 ? 3.725 16.972 0.556 1.00 41.47 291 GLY A CA 1
ATOM 2185 C C . GLY A 1 291 ? 4.563 16.611 -0.677 1.00 41.47 291 GLY A C 1
ATOM 2186 O O . GLY A 1 291 ? 4.023 16.437 -1.767 1.00 41.47 291 GLY A O 1
ATOM 2187 N N . GLY A 1 292 ? 5.894 16.602 -0.530 1.00 43.59 292 GLY A N 1
ATOM 2188 C CA . GLY A 1 292 ? 6.863 16.396 -1.610 1.00 43.59 292 GLY A CA 1
ATOM 2189 C C . GLY A 1 292 ? 6.711 15.053 -2.334 1.00 43.59 292 GLY A C 1
ATOM 2190 O O . GLY A 1 292 ? 6.174 14.096 -1.788 1.00 43.59 292 GLY A O 1
ATOM 2191 N N . ALA A 1 293 ? 7.184 15.005 -3.584 1.00 48.62 293 ALA A N 1
ATOM 2192 C CA . ALA A 1 293 ? 7.104 13.848 -4.477 1.00 48.62 293 ALA A CA 1
ATOM 2193 C C . ALA A 1 293 ? 7.296 12.509 -3.740 1.00 48.62 293 ALA A C 1
ATOM 2195 O O . ALA A 1 293 ? 8.323 12.287 -3.104 1.00 48.62 293 ALA A O 1
ATOM 2196 N N . THR A 1 294 ? 6.324 11.604 -3.881 1.00 67.25 294 THR A N 1
ATOM 2197 C CA . THR A 1 294 ? 6.250 10.289 -3.214 1.00 67.25 294 THR A CA 1
ATOM 2198 C C . THR A 1 294 ? 7.299 9.278 -3.694 1.00 67.25 294 THR A C 1
ATOM 2200 O O . THR A 1 294 ? 7.148 8.073 -3.497 1.00 67.25 294 THR A O 1
ATOM 2203 N N . PHE A 1 295 ? 8.350 9.737 -4.370 1.00 81.75 295 PHE A N 1
ATOM 2204 C CA . PHE A 1 295 ? 9.412 8.895 -4.895 1.00 81.75 295 PHE A CA 1
ATOM 2205 C C . PHE A 1 295 ? 10.764 9.600 -4.821 1.00 81.75 295 PHE A C 1
ATOM 2207 O O . PHE A 1 295 ? 10.882 10.811 -5.029 1.00 81.75 295 PHE A O 1
ATOM 2214 N N . ARG A 1 296 ? 11.813 8.812 -4.580 1.00 85.94 296 ARG A N 1
ATOM 2215 C CA . ARG A 1 296 ? 13.194 9.279 -4.693 1.00 85.94 296 ARG A CA 1
ATOM 2216 C C . ARG A 1 296 ? 13.534 9.454 -6.169 1.00 85.94 296 ARG A C 1
ATOM 2218 O O . ARG A 1 296 ? 13.295 8.559 -6.979 1.00 85.94 296 ARG A O 1
ATOM 2225 N N . LEU A 1 297 ? 14.077 10.622 -6.509 1.00 89.19 297 LEU A N 1
ATOM 2226 C CA . LEU A 1 297 ? 14.377 11.005 -7.890 1.00 89.19 297 LEU A CA 1
ATOM 2227 C C . LEU A 1 297 ? 15.265 9.969 -8.596 1.00 89.19 297 LEU A C 1
ATOM 2229 O O . LEU A 1 297 ? 14.961 9.568 -9.719 1.00 89.19 297 LEU A O 1
ATOM 2233 N N . ASP A 1 298 ? 16.324 9.525 -7.919 1.00 90.50 298 ASP A N 1
ATOM 2234 C CA . ASP A 1 298 ? 17.291 8.569 -8.462 1.00 90.50 298 ASP A CA 1
ATOM 2235 C C . ASP A 1 298 ? 16.645 7.206 -8.734 1.00 90.50 298 ASP A C 1
ATOM 2237 O O . ASP A 1 298 ? 16.802 6.662 -9.828 1.00 90.50 298 ASP A O 1
ATOM 2241 N N . ASP A 1 299 ? 15.837 6.706 -7.792 1.00 91.31 299 ASP A N 1
ATOM 2242 C CA . ASP A 1 299 ? 15.118 5.435 -7.932 1.00 91.31 299 ASP A CA 1
ATOM 2243 C C . ASP A 1 299 ? 14.140 5.487 -9.113 1.00 91.31 299 ASP A C 1
ATOM 2245 O O . ASP A 1 299 ? 14.061 4.555 -9.915 1.00 91.31 299 ASP A O 1
ATOM 2249 N N . TRP A 1 300 ? 13.418 6.601 -9.269 1.00 93.94 300 TRP A N 1
ATOM 2250 C CA . TRP A 1 300 ? 12.476 6.782 -10.374 1.00 93.94 300 TRP A CA 1
ATOM 2251 C C . TRP A 1 300 ? 13.186 6.798 -11.730 1.00 93.94 300 TRP A C 1
ATOM 2253 O O . TRP A 1 300 ? 12.767 6.102 -12.658 1.00 93.94 300 TRP A O 1
ATOM 2263 N N . ILE A 1 301 ? 14.292 7.543 -11.843 1.00 94.50 301 ILE A N 1
ATOM 2264 C CA . ILE A 1 301 ? 15.120 7.590 -13.057 1.00 94.50 301 ILE A CA 1
ATOM 2265 C C . ILE A 1 301 ? 15.664 6.197 -13.377 1.00 94.50 301 ILE A C 1
ATOM 2267 O O . ILE A 1 301 ? 15.543 5.741 -14.515 1.00 94.50 301 ILE A O 1
ATOM 2271 N N . GLN A 1 302 ? 16.227 5.504 -12.387 1.00 95.94 302 GLN A N 1
ATOM 2272 C CA . GLN A 1 302 ? 16.786 4.169 -12.564 1.00 95.94 302 GLN A CA 1
ATOM 2273 C C . GLN A 1 302 ? 15.724 3.175 -13.048 1.00 95.94 302 GLN A C 1
ATOM 2275 O O . GLN A 1 302 ? 15.957 2.472 -14.034 1.00 95.94 302 GLN A O 1
ATOM 2280 N N . ASN A 1 303 ? 14.546 3.155 -12.421 1.00 95.38 303 ASN A N 1
ATOM 2281 C CA . ASN A 1 303 ? 13.434 2.295 -12.829 1.00 95.38 303 ASN A CA 1
ATOM 2282 C C . ASN A 1 303 ? 12.978 2.602 -14.265 1.00 95.38 303 ASN A C 1
ATOM 2284 O O . ASN A 1 303 ? 12.736 1.689 -15.057 1.00 95.38 303 ASN A O 1
ATOM 2288 N N . CYS A 1 304 ? 12.928 3.883 -14.641 1.00 97.00 304 CYS A N 1
ATOM 2289 C CA . CYS A 1 304 ? 12.567 4.303 -1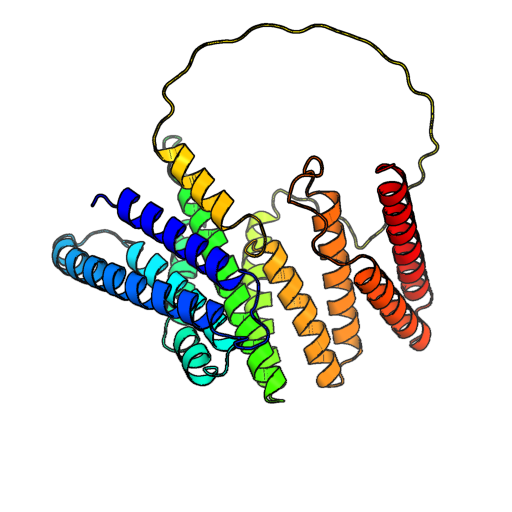5.992 1.00 97.00 304 CYS A CA 1
ATOM 2290 C C . CYS A 1 304 ? 13.603 3.847 -17.042 1.00 97.00 304 CYS A C 1
ATOM 2292 O O . CYS A 1 304 ? 13.238 3.356 -18.111 1.00 97.00 304 CYS A O 1
ATOM 2294 N N . LEU A 1 305 ? 14.900 3.938 -16.731 1.00 97.88 305 LEU A N 1
ATOM 2295 C CA . LEU A 1 305 ? 15.976 3.475 -17.616 1.00 97.88 305 LEU A CA 1
ATOM 2296 C C . LEU A 1 305 ? 16.011 1.946 -17.753 1.00 97.88 305 LEU A C 1
ATOM 2298 O O . LEU A 1 305 ? 16.233 1.435 -18.852 1.00 97.88 305 LEU A O 1
ATOM 2302 N N . GLN A 1 306 ? 15.751 1.204 -16.674 1.00 97.38 306 GLN A N 1
ATOM 2303 C CA . GLN A 1 306 ? 15.615 -0.256 -16.732 1.00 97.38 306 GLN A CA 1
ATOM 2304 C C . GLN A 1 306 ? 14.453 -0.669 -17.644 1.00 97.38 306 GLN A C 1
ATOM 2306 O O . GLN A 1 306 ? 14.609 -1.553 -18.491 1.00 97.38 306 GLN A O 1
ATOM 2311 N N . LEU A 1 307 ? 13.315 0.022 -17.533 1.00 97.06 307 LEU A N 1
ATOM 2312 C CA . LEU A 1 307 ? 12.158 -0.190 -18.398 1.00 97.06 307 LEU A CA 1
ATOM 2313 C C . LEU A 1 307 ? 12.464 0.151 -19.869 1.00 97.06 307 LEU A C 1
ATOM 2315 O O . LEU A 1 307 ? 12.056 -0.580 -20.773 1.00 97.06 307 LEU A O 1
ATOM 2319 N N . ALA A 1 308 ? 13.256 1.198 -20.124 1.00 98.12 308 ALA A N 1
ATOM 2320 C CA . ALA A 1 308 ? 13.741 1.506 -21.469 1.00 98.12 308 ALA A CA 1
ATOM 2321 C C . ALA A 1 308 ? 14.588 0.363 -22.054 1.00 98.12 308 ALA A C 1
ATOM 2323 O O . ALA A 1 308 ? 14.388 -0.041 -23.202 1.00 98.12 308 ALA A O 1
ATOM 2324 N N . GLY A 1 309 ? 15.509 -0.187 -21.254 1.00 97.44 309 GLY A N 1
ATOM 2325 C CA . GLY A 1 309 ? 16.325 -1.344 -21.627 1.00 97.44 309 GLY A CA 1
ATOM 2326 C C . GLY A 1 309 ? 15.476 -2.569 -21.973 1.00 97.44 309 GLY A C 1
ATOM 2327 O O . GLY A 1 309 ? 15.728 -3.224 -22.986 1.00 97.44 309 GLY A O 1
ATOM 2328 N N . PHE A 1 310 ? 14.424 -2.827 -21.190 1.00 97.44 310 PHE A N 1
ATOM 2329 C CA . PHE A 1 310 ? 13.456 -3.887 -21.467 1.00 97.44 310 PHE A CA 1
ATOM 2330 C C . PHE A 1 310 ? 12.776 -3.711 -22.835 1.00 97.44 310 PHE A C 1
ATOM 2332 O O . PHE A 1 310 ? 12.804 -4.631 -23.657 1.00 97.44 310 PHE A O 1
ATOM 2339 N N . PHE A 1 311 ? 12.215 -2.529 -23.119 1.00 97.50 311 PHE A N 1
ATOM 2340 C CA . PHE A 1 311 ? 11.525 -2.279 -24.390 1.00 97.50 311 PHE A CA 1
ATOM 2341 C C . PHE A 1 311 ? 12.463 -2.337 -25.598 1.00 97.50 311 PHE A C 1
ATOM 2343 O O . PHE A 1 311 ? 12.112 -2.933 -26.619 1.00 97.50 311 PHE A O 1
ATOM 2350 N N . ASN A 1 312 ? 13.676 -1.798 -25.471 1.00 97.88 312 ASN A N 1
ATOM 2351 C CA . ASN A 1 312 ? 14.696 -1.883 -26.515 1.00 97.88 312 ASN A CA 1
ATOM 2352 C C . ASN A 1 312 ? 15.084 -3.338 -26.813 1.00 97.88 312 ASN A C 1
ATOM 2354 O O . ASN A 1 312 ? 15.202 -3.712 -27.979 1.00 97.88 312 ASN A O 1
ATOM 2358 N N . GLY A 1 313 ? 15.213 -4.177 -25.779 1.00 97.44 313 GLY A N 1
ATOM 2359 C CA . GLY A 1 313 ? 15.482 -5.610 -25.930 1.00 97.44 313 GLY A CA 1
ATOM 2360 C C . GLY A 1 313 ? 14.376 -6.379 -26.664 1.00 97.44 313 GLY A C 1
ATOM 2361 O O . GLY A 1 313 ? 14.648 -7.417 -27.262 1.00 97.44 313 GLY A O 1
ATOM 2362 N N . ARG A 1 314 ? 13.140 -5.862 -26.668 1.00 96.25 314 ARG A N 1
ATOM 2363 C CA . ARG A 1 314 ? 11.989 -6.406 -27.414 1.00 96.25 314 ARG A CA 1
ATOM 2364 C C . ARG A 1 314 ? 11.789 -5.760 -28.794 1.00 96.25 314 ARG A C 1
ATOM 2366 O O . ARG A 1 314 ? 10.821 -6.085 -29.474 1.00 96.25 314 ARG A O 1
ATOM 2373 N N . GLY A 1 315 ? 12.662 -4.839 -29.208 1.00 96.50 315 GLY A N 1
ATOM 2374 C CA . GLY A 1 315 ? 12.531 -4.094 -30.466 1.00 96.50 315 GLY A CA 1
ATOM 2375 C C . GLY A 1 315 ? 11.490 -2.966 -30.440 1.00 96.50 315 GLY A C 1
ATOM 2376 O O . GLY A 1 315 ? 11.229 -2.354 -31.474 1.00 96.50 315 GLY A O 1
ATOM 2377 N N . ASN A 1 316 ? 10.906 -2.646 -29.278 1.00 97.00 316 ASN A N 1
ATOM 2378 C CA . ASN A 1 316 ? 9.986 -1.518 -29.120 1.00 97.00 316 ASN A CA 1
ATOM 2379 C C . ASN A 1 316 ? 10.758 -0.230 -28.790 1.00 97.00 316 ASN A C 1
ATOM 2381 O O . ASN A 1 316 ? 10.676 0.323 -27.691 1.00 97.00 316 ASN A O 1
ATOM 2385 N N . TYR A 1 317 ? 11.533 0.247 -29.762 1.00 96.69 317 TYR A N 1
ATOM 2386 C CA . TYR A 1 317 ? 12.402 1.415 -29.591 1.00 96.69 317 TYR A CA 1
ATOM 2387 C C . TYR A 1 317 ? 11.632 2.707 -29.297 1.00 96.69 317 TYR A C 1
ATOM 2389 O O . TYR A 1 317 ? 12.156 3.593 -28.628 1.00 96.69 317 TYR A O 1
ATOM 2397 N N . ALA A 1 318 ? 10.381 2.818 -29.758 1.00 95.38 318 ALA A N 1
ATOM 2398 C CA . ALA A 1 318 ? 9.540 3.980 -29.483 1.00 95.38 318 ALA A CA 1
ATOM 2399 C C . ALA A 1 318 ? 9.231 4.106 -27.983 1.00 95.38 318 ALA A C 1
ATOM 2401 O O . ALA A 1 318 ? 9.457 5.167 -27.401 1.00 95.38 318 ALA A O 1
ATOM 2402 N N . ALA A 1 319 ? 8.786 3.018 -27.342 1.00 93.69 319 ALA A N 1
ATOM 2403 C CA . ALA A 1 319 ? 8.558 2.997 -25.898 1.00 93.69 319 ALA A CA 1
ATOM 2404 C C . ALA A 1 319 ? 9.870 3.182 -25.116 1.00 93.69 319 ALA A C 1
ATOM 2406 O O . ALA A 1 319 ? 9.918 3.952 -24.158 1.00 93.69 319 ALA A O 1
ATOM 2407 N N . GLY A 1 320 ? 10.962 2.553 -25.569 1.00 97.19 320 GLY A N 1
ATOM 2408 C CA . GLY A 1 320 ? 12.286 2.738 -24.970 1.00 97.19 320 GLY A CA 1
ATOM 2409 C C . GLY A 1 320 ? 12.747 4.200 -24.981 1.00 97.19 320 GLY A C 1
ATOM 2410 O O . GLY A 1 320 ? 13.169 4.731 -23.953 1.00 97.19 320 GLY A O 1
ATOM 2411 N N . GLN A 1 321 ? 12.595 4.888 -26.116 1.00 97.50 321 GLN A N 1
ATOM 2412 C CA . GLN A 1 321 ? 12.917 6.309 -26.244 1.00 97.50 321 GLN A CA 1
ATOM 2413 C C . GLN A 1 321 ? 12.028 7.186 -25.353 1.00 97.50 321 GLN A C 1
ATOM 2415 O O . GLN A 1 321 ? 12.523 8.146 -24.766 1.00 97.50 321 GLN A O 1
ATOM 2420 N N . GLN A 1 322 ? 10.736 6.869 -25.225 1.00 95.38 322 GLN A N 1
ATOM 2421 C CA . GLN A 1 322 ? 9.827 7.600 -24.337 1.00 95.38 322 GLN A CA 1
ATOM 2422 C C . GLN A 1 322 ? 10.281 7.530 -22.876 1.00 95.38 322 GLN A C 1
ATOM 2424 O O . GLN A 1 322 ? 10.333 8.566 -22.213 1.00 95.38 322 GLN A O 1
ATOM 2429 N N . CYS A 1 323 ? 10.674 6.349 -22.392 1.00 96.25 323 CYS A N 1
ATOM 2430 C CA . CYS A 1 323 ? 11.213 6.185 -21.043 1.00 96.25 323 CYS A CA 1
ATOM 2431 C C . CYS A 1 323 ? 12.487 7.024 -20.830 1.00 96.25 323 CYS A C 1
ATOM 2433 O O . CYS A 1 323 ? 12.583 7.768 -19.857 1.00 96.25 323 CYS A O 1
ATOM 2435 N N . ILE A 1 324 ? 13.437 6.991 -21.772 1.00 97.81 324 ILE A N 1
ATOM 2436 C CA . ILE A 1 324 ? 14.671 7.795 -21.682 1.00 97.81 324 ILE A CA 1
ATOM 2437 C C . ILE A 1 324 ? 14.352 9.295 -21.638 1.00 97.81 324 ILE A C 1
ATOM 2439 O O . ILE A 1 324 ? 14.894 10.023 -20.804 1.00 97.81 324 ILE A O 1
ATOM 2443 N N . SER A 1 325 ? 13.450 9.763 -22.503 1.00 96.19 325 SER A N 1
ATOM 2444 C CA . SER A 1 325 ? 13.024 11.165 -22.526 1.00 96.19 325 SER A CA 1
ATOM 2445 C C . SER A 1 325 ? 12.345 11.579 -21.217 1.00 96.19 325 SER A C 1
ATOM 2447 O O . SER A 1 325 ? 12.609 12.670 -20.712 1.00 96.19 325 SER A O 1
ATOM 2449 N N . ALA A 1 326 ? 11.510 10.711 -20.637 1.00 94.12 326 ALA A N 1
ATOM 2450 C CA . ALA A 1 326 ? 10.862 10.964 -19.353 1.00 94.12 326 ALA A CA 1
ATOM 2451 C C . ALA A 1 326 ? 11.886 11.048 -18.207 1.00 94.12 326 ALA A C 1
ATOM 2453 O O . ALA A 1 326 ? 11.854 12.002 -17.430 1.00 94.12 326 ALA A O 1
ATOM 2454 N N . ALA A 1 327 ? 12.847 10.119 -18.152 1.00 95.44 327 ALA A N 1
ATOM 2455 C CA . ALA A 1 327 ? 13.960 10.145 -17.201 1.00 95.44 327 ALA A CA 1
ATOM 2456 C C . ALA A 1 327 ? 14.774 11.445 -17.295 1.00 95.44 327 ALA A C 1
ATOM 2458 O O . ALA A 1 327 ? 15.023 12.094 -16.279 1.00 95.44 327 ALA A O 1
ATOM 2459 N N . ALA A 1 328 ? 15.124 11.873 -18.511 1.00 95.81 328 ALA A N 1
ATOM 2460 C CA . ALA A 1 328 ? 15.855 13.118 -18.735 1.00 95.81 328 ALA A CA 1
ATOM 2461 C C . ALA A 1 328 ? 15.059 14.358 -18.285 1.00 95.81 328 ALA A C 1
ATOM 2463 O O . ALA A 1 328 ? 15.614 15.251 -17.642 1.00 95.81 328 ALA A O 1
ATOM 2464 N N . ALA A 1 329 ? 13.757 14.408 -18.584 1.00 93.19 329 ALA A N 1
ATOM 2465 C CA . ALA A 1 329 ? 12.892 15.516 -18.182 1.00 93.19 329 ALA A CA 1
ATOM 2466 C C . ALA A 1 329 ? 12.772 15.626 -16.653 1.00 93.19 329 ALA A C 1
ATOM 2468 O O . ALA A 1 329 ? 12.919 16.712 -16.090 1.00 93.19 329 ALA A O 1
ATOM 2469 N N . VAL A 1 330 ? 12.562 14.498 -15.971 1.00 89.81 330 VAL A N 1
ATOM 2470 C CA . VAL A 1 330 ? 12.444 14.433 -14.508 1.00 89.81 330 VAL A CA 1
ATOM 2471 C C . VAL A 1 330 ? 13.771 14.787 -13.825 1.00 89.81 330 VAL A C 1
ATOM 2473 O O . VAL A 1 330 ? 13.779 15.574 -12.877 1.00 89.81 330 VAL A O 1
ATOM 2476 N N . ALA A 1 331 ? 14.906 14.326 -14.361 1.00 90.44 331 ALA A N 1
ATOM 2477 C CA . ALA A 1 331 ? 16.235 14.723 -13.891 1.00 90.44 331 ALA A CA 1
ATOM 2478 C C . ALA A 1 331 ? 16.462 16.243 -14.002 1.00 90.44 331 ALA A C 1
ATOM 2480 O O . ALA A 1 331 ? 16.934 16.881 -13.057 1.00 90.44 331 ALA A O 1
ATOM 2481 N N . ALA A 1 332 ? 16.078 16.847 -15.132 1.00 90.56 332 ALA A N 1
ATOM 2482 C CA . ALA A 1 332 ? 16.197 18.289 -15.342 1.00 90.56 332 ALA A CA 1
ATOM 2483 C C . ALA A 1 332 ? 15.333 19.098 -14.356 1.00 90.56 332 ALA A C 1
ATOM 2485 O O . ALA A 1 332 ? 15.764 20.151 -13.879 1.00 90.56 332 ALA A O 1
ATOM 2486 N N . LEU A 1 333 ? 14.136 18.607 -14.010 1.00 86.19 333 LEU A N 1
ATOM 2487 C CA . LEU A 1 333 ? 13.292 19.212 -12.973 1.00 86.19 333 LEU A CA 1
ATOM 2488 C C . LEU A 1 333 ? 13.963 19.158 -11.593 1.00 86.19 333 LEU A C 1
ATOM 2490 O O . LEU A 1 333 ? 13.968 20.163 -10.879 1.00 86.19 333 LEU A O 1
ATOM 2494 N N . GLY A 1 334 ? 14.577 18.025 -11.242 1.00 85.19 334 GLY A N 1
ATOM 2495 C CA . GLY A 1 334 ? 15.332 17.869 -9.995 1.00 85.19 334 GLY A CA 1
ATOM 2496 C C . GLY A 1 334 ? 16.493 18.860 -9.869 1.00 85.19 334 GLY A C 1
ATOM 2497 O O . GLY A 1 334 ? 16.641 19.517 -8.838 1.00 85.19 334 GLY A O 1
ATOM 2498 N N . GLN A 1 335 ? 17.261 19.060 -10.946 1.00 87.06 335 GLN A N 1
ATOM 2499 C CA . GLN A 1 335 ? 18.383 20.012 -10.969 1.00 87.06 335 GLN A CA 1
ATOM 2500 C C . GLN A 1 335 ? 17.953 21.467 -10.749 1.00 87.06 335 GLN A C 1
ATOM 2502 O O . GLN A 1 335 ? 18.694 22.245 -10.147 1.00 87.06 335 GLN A O 1
ATOM 2507 N N . ARG A 1 336 ? 16.768 21.858 -11.236 1.00 84.62 336 ARG A N 1
ATOM 2508 C CA . ARG A 1 336 ? 16.237 23.215 -11.031 1.00 84.62 336 ARG A CA 1
ATOM 2509 C C . ARG A 1 336 ? 15.863 23.456 -9.572 1.00 84.62 336 ARG A C 1
ATOM 2511 O O . ARG A 1 336 ? 16.183 24.518 -9.049 1.00 84.62 336 ARG A O 1
ATOM 2518 N N . LYS A 1 337 ? 15.253 22.466 -8.909 1.00 80.06 337 LYS A N 1
ATOM 2519 C CA . LYS A 1 337 ? 14.897 22.558 -7.483 1.00 80.06 337 LYS A CA 1
ATOM 2520 C C . LYS A 1 337 ? 16.136 22.674 -6.588 1.00 80.06 337 LYS A C 1
ATOM 2522 O O . LYS A 1 337 ? 16.141 23.492 -5.678 1.00 80.06 337 LYS A O 1
ATOM 2527 N N . GLY A 1 338 ? 17.207 21.934 -6.889 1.00 76.94 338 GLY A N 1
ATOM 2528 C CA . GLY A 1 338 ? 18.446 21.973 -6.098 1.00 76.94 338 GLY A CA 1
ATOM 2529 C C . GLY A 1 338 ? 19.216 23.301 -6.152 1.00 76.94 338 GLY A C 1
ATOM 2530 O O . GLY A 1 338 ? 19.970 23.600 -5.235 1.00 76.94 338 GLY A O 1
ATOM 2531 N N . LYS A 1 339 ? 19.030 24.121 -7.197 1.00 75.88 339 LYS A N 1
ATOM 2532 C CA . LYS A 1 339 ? 19.726 25.415 -7.349 1.00 75.88 339 LYS A CA 1
ATOM 2533 C C . LYS A 1 339 ? 19.047 26.590 -6.633 1.00 75.88 339 LYS A C 1
ATOM 2535 O O . LYS A 1 339 ? 19.654 27.648 -6.548 1.00 75.88 339 LYS A O 1
ATOM 2540 N N . GLY A 1 340 ? 17.812 26.427 -6.155 1.00 61.97 340 GLY A N 1
ATOM 2541 C CA . GLY A 1 340 ? 17.025 27.495 -5.521 1.00 61.97 340 GLY A CA 1
ATOM 2542 C C . GLY A 1 340 ? 17.141 27.583 -3.995 1.00 61.97 340 GLY A C 1
ATOM 2543 O O . GLY A 1 340 ? 16.400 28.350 -3.394 1.00 61.97 340 GLY A O 1
ATOM 2544 N N . VAL A 1 341 ? 18.015 26.788 -3.369 1.00 54.22 341 VAL A N 1
ATOM 2545 C CA . VAL A 1 341 ? 18.172 26.690 -1.899 1.00 54.22 341 VAL A CA 1
ATOM 2546 C C . VAL A 1 341 ? 19.535 27.249 -1.443 1.00 54.22 341 VAL A C 1
ATOM 2548 O O . VAL A 1 341 ? 20.076 26.834 -0.424 1.00 54.22 341 VAL A O 1
ATOM 2551 N N . GLY A 1 342 ? 20.130 28.151 -2.231 1.00 42.38 342 GLY A N 1
ATOM 2552 C CA . GLY A 1 342 ? 21.430 28.778 -1.961 1.00 42.38 342 GLY A CA 1
ATOM 2553 C C . GLY A 1 342 ? 21.318 30.269 -1.703 1.00 42.38 342 GLY A C 1
ATOM 2554 O O . GLY A 1 342 ? 20.463 30.901 -2.361 1.00 42.38 342 GLY A O 1
#

Secondary structure (DSSP, 8-state):
--HHHHHHHHHHHHHHHHHHHTSPPPTTSTTHHHHHHHHHHHHHHHHHHHHHHHHHHHHTT--S-----HHHHHHHHHHHHHHHHHTTSS-HHHHHHHHHTTHHHHHHHHHHHHHHHHS--SS---S---SSHHHHHHHHHHHHHHHHHHHHHHHHHHHHTT-HHHHHHHHHHHHHHHHHHHHHHTTS-----S-----------------------------HHHHHHHHHHHHHSSTT-HHHHHHHHHHHHHHHHHHTT-HHHHHHHHHHHHHHHHHHHHH---SSSS---SS-HHHHHHHHHHHHHHHHHTT-HHHHHHHHHHHHHHHHHHHHHHTT--